Protein AF-A0A351P086-F1 (afdb_monomer_lite)

Sequence (272 aa):
GDGIADSADNCPLIKNTNQTNTDDDSKGDACDTDDDDDALLDGADNCPLIANAGQANNDDDASGDACDTDDDNDGVNDHEDSFPKDASEYIDSDGDGVGDNSDVFPDDNSESVDTDGDGQGNNADPDDDGDGITDEQELLDGTDPLNRFSCISGCFNFDIDSNEQTQALTDGIILIRHLFGLSGESLVKDVIALNAERRSANDIIQYLTDADSELDIDGDGNADALTDGLLLLRYLFGIRGDGLITDAIAPDAQRKTAQQIEEYIDLRNLTE

Radius of gyration: 31.08 Å; chains: 1; bounding box: 79×41×81 Å

Structure (mmCIF, N/CA/C/O backbone):
data_AF-A0A351P086-F1
#
_entry.id   AF-A0A351P086-F1
#
loop_
_atom_site.group_PDB
_atom_site.id
_atom_site.type_symbol
_atom_site.label_atom_id
_atom_site.label_alt_id
_atom_site.label_comp_id
_atom_site.label_asym_id
_atom_site.label_entity_id
_atom_site.label_seq_id
_atom_site.pdbx_PDB_ins_code
_atom_site.Cartn_x
_atom_site.Cartn_y
_atom_site.Cartn_z
_atom_site.occupancy
_atom_site.B_iso_or_equiv
_atom_site.auth_seq_id
_atom_site.auth_comp_id
_atom_site.auth_asym_id
_atom_site.auth_atom_id
_atom_site.pdbx_PDB_model_num
ATOM 1 N N . GLY A 1 1 ? 45.288 -14.795 -37.763 1.00 74.50 1 GLY A N 1
ATOM 2 C CA . GLY A 1 1 ? 45.121 -13.674 -38.690 1.00 74.50 1 GLY A CA 1
ATOM 3 C C . GLY A 1 1 ? 43.722 -13.719 -39.237 1.00 74.50 1 GLY A C 1
ATOM 4 O O . GLY A 1 1 ? 43.300 -14.754 -39.749 1.00 74.50 1 GLY A O 1
ATOM 5 N N . ASP A 1 2 ? 43.004 -12.632 -39.053 1.00 90.69 2 ASP A N 1
ATOM 6 C CA . ASP A 1 2 ? 41.618 -12.428 -39.454 1.00 90.69 2 ASP A CA 1
ATOM 7 C C . ASP A 1 2 ? 41.475 -11.643 -40.763 1.00 90.69 2 ASP A C 1
ATOM 9 O O . ASP A 1 2 ? 40.430 -11.717 -41.398 1.00 90.69 2 ASP A O 1
ATOM 13 N N . GLY A 1 3 ? 42.552 -11.014 -41.228 1.00 92.44 3 GLY A N 1
ATOM 14 C CA . GLY A 1 3 ? 42.591 -10.252 -42.472 1.00 92.44 3 GLY A CA 1
ATOM 15 C C . GLY A 1 3 ? 42.810 -8.757 -42.258 1.00 92.44 3 GLY A C 1
ATOM 16 O O . GLY A 1 3 ? 42.966 -8.050 -43.254 1.00 92.44 3 GLY A O 1
ATOM 17 N N . ILE A 1 4 ? 42.871 -8.297 -41.006 1.00 95.38 4 ILE A N 1
ATOM 18 C CA . ILE A 1 4 ? 43.272 -6.942 -40.633 1.00 95.38 4 ILE A CA 1
ATOM 19 C C . ILE A 1 4 ? 44.795 -6.913 -40.431 1.00 95.38 4 ILE A C 1
ATOM 21 O O . ILE A 1 4 ? 45.428 -7.931 -40.148 1.00 95.38 4 ILE A O 1
ATOM 25 N N . ALA A 1 5 ? 45.426 -5.775 -40.722 1.00 95.38 5 ALA A N 1
ATOM 26 C CA . ALA A 1 5 ? 46.867 -5.620 -40.540 1.00 95.38 5 ALA A CA 1
ATOM 27 C C . ALA A 1 5 ? 47.168 -5.298 -39.075 1.00 95.38 5 ALA A C 1
ATOM 29 O O . ALA A 1 5 ? 46.550 -4.377 -38.562 1.00 95.38 5 ALA A O 1
ATOM 30 N N . ASP A 1 6 ? 48.178 -5.933 -38.467 1.00 92.31 6 ASP A N 1
ATOM 31 C CA . ASP A 1 6 ? 48.534 -5.778 -37.042 1.00 92.31 6 ASP A CA 1
ATOM 32 C C . ASP A 1 6 ? 48.600 -4.317 -36.543 1.00 92.31 6 ASP A C 1
ATOM 34 O O . ASP A 1 6 ? 48.359 -4.044 -35.376 1.00 92.31 6 ASP A O 1
ATOM 38 N N . SER A 1 7 ? 48.959 -3.355 -37.404 1.00 92.69 7 SER A N 1
ATOM 39 C CA . SER A 1 7 ? 49.042 -1.927 -37.047 1.00 92.69 7 SER A CA 1
ATOM 40 C C . SER A 1 7 ? 47.695 -1.200 -36.964 1.00 92.69 7 SER A C 1
ATOM 42 O O . SER A 1 7 ? 47.660 -0.046 -36.551 1.00 92.69 7 SER A O 1
ATOM 44 N N . ALA A 1 8 ? 46.637 -1.816 -37.475 1.00 94.00 8 ALA A N 1
ATOM 45 C CA . ALA A 1 8 ? 45.267 -1.318 -37.503 1.00 94.00 8 ALA A CA 1
ATOM 46 C C . ALA A 1 8 ? 44.292 -2.336 -36.886 1.00 94.00 8 ALA A C 1
ATOM 48 O O . ALA A 1 8 ? 43.092 -2.171 -37.049 1.00 94.00 8 ALA A O 1
ATOM 49 N N . ASP A 1 9 ? 44.824 -3.392 -36.262 1.00 97.00 9 ASP A N 1
ATOM 50 C CA . ASP A 1 9 ? 44.076 -4.457 -35.607 1.00 97.00 9 ASP A CA 1
ATOM 51 C C . ASP A 1 9 ? 43.963 -4.122 -34.115 1.00 97.00 9 ASP A C 1
ATOM 53 O O . ASP A 1 9 ? 44.984 -4.078 -33.422 1.00 97.00 9 ASP A O 1
ATOM 57 N N . ASN A 1 10 ? 42.753 -3.840 -33.633 1.00 96.62 10 ASN A N 1
ATOM 58 C CA . ASN A 1 10 ? 42.492 -3.552 -32.223 1.00 96.62 10 ASN A CA 1
ATOM 59 C C . ASN A 1 10 ? 42.531 -4.815 -31.342 1.00 96.62 10 ASN A C 1
ATOM 61 O O . ASN A 1 10 ? 42.648 -4.691 -30.127 1.00 96.62 10 ASN A O 1
ATOM 65 N N . CYS A 1 11 ? 42.582 -6.017 -31.935 1.00 97.31 11 CYS A N 1
ATOM 66 C CA . CYS A 1 11 ? 42.812 -7.276 -31.229 1.00 97.31 11 CYS A CA 1
ATOM 67 C C . CYS A 1 11 ? 43.819 -8.201 -31.945 1.00 97.31 11 CYS A C 1
ATOM 69 O O . CYS A 1 11 ? 43.477 -9.317 -32.329 1.00 97.31 11 CYS A O 1
ATOM 71 N N . PRO A 1 12 ? 45.127 -7.869 -31.998 1.00 95.38 12 PRO A N 1
ATOM 72 C CA . PRO A 1 12 ? 46.119 -8.572 -32.834 1.00 95.38 12 PRO A CA 1
ATOM 73 C C . PRO A 1 12 ? 46.256 -10.095 -32.637 1.00 95.38 12 PRO A C 1
ATOM 75 O O . PRO A 1 12 ? 46.829 -10.806 -33.470 1.00 95.38 12 PRO A O 1
ATOM 78 N N . LEU A 1 13 ? 45.809 -10.616 -31.489 1.00 94.94 13 LEU A N 1
ATOM 79 C CA . LEU A 1 13 ? 45.887 -12.035 -31.132 1.00 94.94 13 LEU A CA 1
ATOM 80 C C . LEU A 1 13 ? 44.547 -12.774 -31.257 1.00 94.94 13 LEU A C 1
ATOM 82 O O . LEU A 1 13 ? 44.546 -14.009 -31.232 1.00 94.94 13 LEU A O 1
ATOM 86 N N . ILE A 1 14 ? 43.433 -12.055 -31.406 1.00 95.19 14 ILE A N 1
ATOM 87 C CA . ILE A 1 14 ? 42.076 -12.601 -31.459 1.00 95.19 14 ILE A CA 1
ATOM 88 C C . ILE A 1 14 ? 41.450 -12.198 -32.789 1.00 95.19 14 ILE A C 1
ATOM 90 O O . ILE A 1 14 ? 41.523 -11.064 -33.216 1.00 95.19 14 ILE A O 1
ATOM 94 N N . LYS A 1 15 ? 40.853 -13.151 -33.500 1.00 96.62 15 LYS A N 1
ATOM 95 C CA . LYS A 1 15 ? 40.285 -12.865 -34.819 1.00 96.62 15 LYS A CA 1
ATOM 96 C C . LYS A 1 15 ? 38.992 -12.044 -34.686 1.00 96.62 15 LYS A C 1
ATOM 98 O O . LYS A 1 15 ? 37.993 -12.617 -34.260 1.00 96.62 15 LYS A O 1
ATOM 103 N N . ASN A 1 16 ? 38.972 -10.800 -35.167 1.00 95.75 16 ASN A N 1
ATOM 104 C CA . ASN A 1 16 ? 37.815 -9.900 -35.113 1.00 95.75 16 ASN A CA 1
ATOM 105 C C . ASN A 1 16 ? 37.733 -8.988 -36.358 1.00 95.75 16 ASN A C 1
ATOM 107 O O . ASN A 1 16 ? 37.989 -7.789 -36.340 1.00 95.75 16 ASN A O 1
ATOM 111 N N . THR A 1 17 ? 37.263 -9.546 -37.476 1.00 96.88 17 THR A N 1
ATOM 112 C CA . THR A 1 17 ? 37.223 -8.840 -38.775 1.00 96.88 17 THR A CA 1
ATOM 113 C C . THR A 1 17 ? 36.397 -7.555 -38.803 1.00 96.88 17 THR A C 1
ATOM 115 O O . THR A 1 17 ? 36.564 -6.763 -39.727 1.00 96.88 17 THR A O 1
ATOM 118 N N . ASN A 1 18 ? 35.479 -7.385 -37.850 1.00 96.31 18 ASN A N 1
ATOM 119 C CA . ASN A 1 18 ? 34.616 -6.211 -37.754 1.00 96.31 18 ASN A CA 1
ATOM 120 C C . ASN A 1 18 ? 35.276 -5.057 -36.995 1.00 96.31 18 ASN A C 1
ATOM 122 O O . ASN A 1 18 ? 34.842 -3.928 -37.187 1.00 96.31 18 ASN A O 1
ATOM 126 N N . GLN A 1 19 ? 36.317 -5.338 -36.197 1.00 96.62 19 GLN A N 1
ATOM 127 C CA . GLN A 1 19 ? 37.057 -4.340 -35.420 1.00 96.62 19 GLN A CA 1
ATOM 128 C C . GLN A 1 19 ? 36.129 -3.448 -34.579 1.00 96.62 19 GLN A C 1
ATOM 130 O O . GLN A 1 19 ? 36.370 -2.250 -34.463 1.00 96.62 19 GLN A O 1
ATOM 135 N N . THR A 1 20 ? 35.048 -4.026 -34.040 1.00 98.00 20 THR A N 1
ATOM 136 C CA . THR A 1 20 ? 34.181 -3.333 -33.083 1.00 98.00 20 THR A CA 1
ATOM 137 C C . THR A 1 20 ? 35.008 -2.942 -31.859 1.00 98.00 20 THR A C 1
ATOM 139 O O . THR A 1 20 ? 35.961 -3.647 -31.504 1.00 98.00 20 THR A O 1
ATOM 142 N N . ASN A 1 21 ? 34.700 -1.769 -31.334 1.00 97.25 21 ASN A N 1
ATOM 143 C CA . ASN A 1 21 ? 35.266 -1.167 -30.144 1.00 97.25 21 ASN A CA 1
ATOM 144 C C . ASN A 1 21 ? 34.160 -0.242 -29.613 1.00 97.25 21 ASN A C 1
ATOM 146 O O . ASN A 1 21 ? 33.818 0.725 -30.299 1.00 97.25 21 ASN A O 1
ATOM 150 N N . THR A 1 22 ? 33.527 -0.625 -28.510 1.00 97.56 22 THR A N 1
ATOM 151 C CA . THR A 1 22 ? 32.320 0.028 -27.991 1.00 97.56 22 THR A CA 1
ATOM 152 C C . THR A 1 22 ? 32.638 1.272 -27.153 1.00 97.56 22 THR A C 1
ATOM 154 O O . THR A 1 22 ? 31.953 2.287 -27.301 1.00 97.56 22 THR A O 1
ATOM 157 N N . ASP A 1 23 ? 33.720 1.255 -26.380 1.00 96.75 23 ASP A N 1
ATOM 158 C CA . ASP A 1 23 ? 34.194 2.375 -25.554 1.00 96.75 23 ASP A CA 1
ATOM 159 C C . ASP A 1 23 ? 35.216 3.304 -26.253 1.00 96.75 23 ASP A C 1
ATOM 161 O O . ASP A 1 23 ? 35.617 4.343 -25.714 1.00 96.75 23 ASP A O 1
ATOM 165 N N . ASP A 1 24 ? 35.603 2.971 -27.487 1.00 96.94 24 ASP A N 1
ATOM 166 C CA . ASP A 1 24 ? 36.652 3.635 -28.268 1.00 96.94 24 ASP A CA 1
ATOM 167 C C . ASP A 1 24 ? 38.034 3.642 -27.558 1.00 96.94 24 ASP A C 1
ATOM 169 O O . ASP A 1 24 ? 38.857 4.551 -27.774 1.00 96.94 24 ASP A O 1
ATOM 173 N N . ASP A 1 25 ? 38.338 2.624 -26.741 1.00 95.81 25 ASP A N 1
ATOM 174 C CA . ASP A 1 25 ? 39.618 2.488 -26.043 1.00 95.81 25 ASP A CA 1
ATOM 175 C C . ASP A 1 25 ? 40.748 1.905 -26.936 1.00 95.81 25 ASP A C 1
ATOM 177 O O . ASP A 1 25 ? 40.747 1.968 -28.171 1.00 95.81 25 ASP A O 1
ATOM 181 N N . SER A 1 26 ? 41.832 1.431 -26.316 1.00 94.94 26 SER A N 1
ATOM 182 C CA . SER A 1 26 ? 42.977 0.859 -27.029 1.00 94.94 26 SER A CA 1
ATOM 183 C C . SER A 1 26 ? 42.806 -0.592 -27.490 1.00 94.94 26 SER A C 1
ATOM 185 O O . SER A 1 26 ? 43.626 -1.060 -28.292 1.00 94.94 26 SER A O 1
ATOM 187 N N . LYS A 1 27 ? 41.820 -1.308 -26.962 1.00 96.81 27 LYS A N 1
ATOM 188 C CA . LYS A 1 27 ? 41.460 -2.673 -27.329 1.00 96.81 27 LYS A CA 1
ATOM 189 C C . LYS A 1 27 ? 40.171 -2.614 -28.158 1.00 96.81 27 LYS A C 1
ATOM 191 O O . LYS A 1 27 ? 39.811 -1.585 -28.713 1.00 96.81 27 LYS A O 1
ATOM 196 N N . GLY A 1 28 ? 39.585 -3.756 -28.459 1.00 97.69 28 GLY A N 1
ATOM 197 C CA . GLY A 1 28 ? 38.248 -3.802 -29.040 1.00 97.69 28 GLY A CA 1
ATOM 198 C C . GLY A 1 28 ? 37.511 -4.978 -28.445 1.00 97.69 28 GLY A C 1
ATOM 199 O O . GLY A 1 28 ? 38.163 -5.865 -27.892 1.00 97.69 28 GLY A O 1
ATOM 200 N N . ASP A 1 29 ? 36.200 -5.041 -28.651 1.00 98.19 29 ASP A N 1
ATOM 201 C CA . ASP A 1 29 ? 35.287 -5.931 -27.917 1.00 98.19 29 ASP A CA 1
ATOM 202 C C . ASP A 1 29 ? 35.748 -7.403 -27.879 1.00 98.19 29 ASP A C 1
ATOM 204 O O . ASP A 1 29 ? 35.561 -8.174 -26.949 1.00 98.19 29 ASP A O 1
ATOM 208 N N . ALA A 1 30 ? 36.427 -7.859 -28.936 1.00 97.12 30 ALA A N 1
ATOM 209 C CA . ALA A 1 30 ? 36.897 -9.240 -29.002 1.00 97.12 30 ALA A CA 1
ATOM 210 C C . ALA A 1 30 ? 38.035 -9.582 -28.018 1.00 97.12 30 ALA A C 1
ATOM 212 O O . ALA A 1 30 ? 38.368 -10.762 -27.865 1.00 97.12 30 ALA A O 1
ATOM 213 N N . CYS A 1 31 ? 38.707 -8.584 -27.454 1.00 96.81 31 CYS A N 1
ATOM 214 C CA . CYS A 1 31 ? 39.861 -8.729 -26.575 1.00 96.81 31 CYS A CA 1
ATOM 215 C C . CYS A 1 31 ? 39.877 -7.746 -25.401 1.00 96.81 31 CYS A C 1
ATOM 217 O O . CYS A 1 31 ? 40.873 -7.760 -24.660 1.00 96.81 31 CYS A O 1
ATOM 219 N N . ASP A 1 32 ? 38.837 -6.929 -25.241 1.00 98.06 32 ASP A N 1
ATOM 220 C CA . ASP A 1 32 ? 38.559 -6.283 -23.970 1.00 98.06 32 ASP A CA 1
ATOM 221 C C . ASP A 1 32 ? 37.841 -7.249 -23.013 1.00 98.06 32 ASP A C 1
ATOM 223 O O . ASP A 1 32 ? 37.562 -8.401 -23.350 1.00 98.06 32 ASP A O 1
ATOM 227 N N . THR A 1 33 ? 37.744 -6.850 -21.754 1.00 97.50 33 THR A N 1
ATOM 228 C CA . THR A 1 33 ? 37.076 -7.583 -20.671 1.00 97.50 33 THR A CA 1
ATOM 229 C C . THR A 1 33 ? 36.000 -6.747 -19.980 1.00 97.50 33 THR A C 1
ATOM 231 O O . THR A 1 33 ? 35.480 -7.186 -18.953 1.00 97.50 33 THR A O 1
ATOM 234 N N . ASP A 1 34 ? 35.834 -5.525 -20.464 1.00 97.81 34 ASP A N 1
ATOM 235 C CA . ASP A 1 34 ? 34.974 -4.436 -20.012 1.00 97.81 34 ASP A CA 1
ATOM 236 C C . ASP A 1 34 ? 34.770 -3.601 -21.285 1.00 97.81 34 ASP A C 1
ATOM 238 O O . ASP A 1 34 ? 35.596 -2.753 -21.610 1.00 97.81 34 ASP A O 1
ATOM 242 N N . ASP A 1 35 ? 33.822 -4.022 -22.122 1.00 98.31 35 ASP A N 1
ATOM 243 C CA . ASP A 1 35 ? 33.662 -3.515 -23.493 1.00 98.31 35 ASP A CA 1
ATOM 244 C C . ASP A 1 35 ? 33.077 -2.083 -23.539 1.00 98.31 35 ASP A C 1
ATOM 246 O O . ASP A 1 35 ? 33.175 -1.414 -24.574 1.00 98.31 35 ASP A O 1
ATOM 250 N N . ASP A 1 36 ? 32.479 -1.592 -22.448 1.00 98.06 36 ASP A N 1
ATOM 251 C CA . ASP A 1 36 ? 31.885 -0.251 -22.342 1.00 98.06 36 ASP A CA 1
ATOM 252 C C . ASP A 1 36 ? 32.505 0.658 -21.255 1.00 98.06 36 ASP A C 1
ATOM 254 O O . ASP A 1 36 ? 32.086 1.815 -21.097 1.00 98.06 36 ASP A O 1
ATOM 258 N N . ASP A 1 37 ? 33.562 0.179 -20.592 1.00 97.62 37 ASP A N 1
ATOM 259 C CA . ASP A 1 37 ? 34.432 0.900 -19.656 1.00 97.62 37 ASP A CA 1
ATOM 260 C C . ASP A 1 37 ? 33.666 1.479 -18.439 1.00 97.62 37 ASP A C 1
ATOM 262 O O . ASP A 1 37 ? 34.010 2.536 -17.879 1.00 97.62 37 ASP A O 1
ATOM 266 N N . ASP A 1 38 ? 32.606 0.790 -18.001 1.00 97.56 38 ASP A N 1
ATOM 267 C CA . ASP A 1 38 ? 31.738 1.208 -16.894 1.00 97.56 38 ASP A CA 1
ATOM 268 C C . ASP A 1 38 ? 32.233 0.765 -15.498 1.00 97.56 38 ASP A C 1
ATOM 270 O O . ASP A 1 38 ? 31.686 1.173 -14.461 1.00 97.56 38 ASP A O 1
ATOM 274 N N . ALA A 1 39 ? 33.354 0.033 -15.483 1.00 96.69 39 ALA A N 1
ATOM 275 C CA . ALA A 1 39 ? 34.024 -0.590 -14.345 1.00 96.69 39 ALA A CA 1
ATOM 276 C C . ALA A 1 39 ? 33.433 -1.927 -13.862 1.00 96.69 39 ALA A C 1
ATOM 278 O O . ALA A 1 39 ? 33.847 -2.425 -12.797 1.00 96.69 39 ALA A O 1
ATOM 279 N N . LEU A 1 40 ? 32.532 -2.534 -14.628 1.00 97.50 40 LEU A N 1
ATOM 280 C CA . LEU A 1 40 ? 32.094 -3.914 -14.486 1.00 97.50 40 LEU A CA 1
ATOM 281 C C . LEU A 1 40 ? 32.617 -4.743 -15.657 1.00 97.50 40 LEU A C 1
ATOM 283 O O . LEU A 1 40 ? 32.697 -4.315 -16.790 1.00 97.50 40 LEU A O 1
ATOM 287 N N . LEU A 1 41 ? 33.050 -5.967 -15.360 1.00 97.94 41 LEU A N 1
ATOM 288 C CA . LEU A 1 41 ? 33.544 -6.857 -16.412 1.00 97.94 41 LEU A CA 1
ATOM 289 C C . LEU A 1 41 ? 32.354 -7.481 -17.143 1.00 97.94 41 LEU A C 1
ATOM 291 O O . LEU A 1 41 ? 31.433 -7.915 -16.451 1.00 97.94 41 LEU A O 1
ATOM 295 N N . ASP A 1 42 ? 32.451 -7.719 -18.456 1.00 97.31 42 ASP A N 1
ATOM 296 C CA . ASP A 1 42 ? 31.353 -8.225 -19.314 1.00 97.31 42 ASP A CA 1
ATOM 297 C C . ASP A 1 42 ? 30.608 -9.447 -18.741 1.00 97.31 42 ASP A C 1
ATOM 299 O O . ASP A 1 42 ? 29.436 -9.689 -18.996 1.00 97.31 42 ASP A O 1
ATOM 303 N N . GLY A 1 43 ? 31.309 -10.301 -17.985 1.00 95.62 43 GLY A N 1
ATOM 304 C CA . GLY A 1 43 ? 30.726 -11.507 -17.386 1.00 95.62 43 GLY A CA 1
ATOM 305 C C . GLY A 1 43 ? 29.882 -11.272 -16.127 1.00 95.62 43 GLY A C 1
ATOM 306 O O . GLY A 1 43 ? 29.261 -12.217 -15.638 1.00 95.62 43 GLY A O 1
ATOM 307 N N . ALA A 1 44 ? 29.935 -10.072 -15.559 1.00 96.44 44 ALA A N 1
ATOM 308 C CA . ALA A 1 44 ? 29.157 -9.616 -14.411 1.00 96.44 44 ALA A CA 1
ATOM 309 C C . ALA A 1 44 ? 28.253 -8.423 -14.760 1.00 96.44 44 ALA A C 1
ATOM 311 O O . ALA A 1 44 ? 27.550 -7.949 -13.873 1.00 96.44 44 ALA A O 1
ATOM 312 N N . ASP A 1 45 ? 28.311 -7.972 -16.009 1.00 98.19 45 ASP A N 1
ATOM 313 C CA . ASP A 1 45 ? 27.579 -6.845 -16.551 1.00 98.19 45 ASP A CA 1
ATOM 314 C C . ASP A 1 45 ? 26.323 -7.344 -17.288 1.00 98.19 45 ASP A C 1
ATOM 316 O O . ASP A 1 45 ? 26.396 -8.224 -18.151 1.00 98.19 45 ASP A O 1
ATOM 320 N N . ASN A 1 46 ? 25.158 -6.832 -16.901 1.00 97.81 46 ASN A N 1
ATOM 321 C CA . ASN A 1 46 ? 23.875 -7.123 -17.528 1.00 97.81 46 ASN A CA 1
ATOM 322 C C . ASN A 1 46 ? 23.629 -6.305 -18.809 1.00 97.81 46 ASN A C 1
ATOM 324 O O . ASN A 1 46 ? 22.713 -6.636 -19.559 1.00 97.81 46 ASN A O 1
ATOM 328 N N . CYS A 1 47 ? 24.479 -5.321 -19.113 1.00 98.31 47 CYS A N 1
ATOM 329 C CA . CYS A 1 47 ? 24.524 -4.595 -20.375 1.00 98.31 47 CYS A CA 1
ATOM 330 C C . CYS A 1 47 ? 25.957 -4.389 -20.890 1.00 98.31 47 CYS A C 1
ATOM 332 O O . CYS A 1 47 ? 26.352 -3.246 -21.064 1.00 98.31 47 CYS A O 1
ATOM 334 N N . PRO A 1 48 ? 26.670 -5.454 -21.320 1.00 97.81 48 PRO A N 1
ATOM 335 C CA . PRO A 1 48 ? 28.103 -5.408 -21.660 1.00 97.81 48 PRO A CA 1
ATOM 336 C C . PRO A 1 48 ? 28.553 -4.418 -22.744 1.00 97.81 48 PRO A C 1
ATOM 338 O O . PRO A 1 48 ? 29.717 -4.401 -23.103 1.00 97.81 48 PRO A O 1
ATOM 341 N N . LEU A 1 49 ? 27.631 -3.715 -23.398 1.00 97.62 49 LEU A N 1
ATOM 342 C CA . LEU A 1 49 ? 27.918 -2.780 -24.487 1.00 97.62 49 LEU A CA 1
ATOM 343 C C . LEU A 1 49 ? 27.295 -1.394 -24.234 1.00 97.62 49 LEU A C 1
ATOM 345 O O . LEU A 1 49 ? 27.287 -0.554 -25.140 1.00 97.62 49 LEU A O 1
ATOM 349 N N . ILE A 1 50 ? 26.681 -1.173 -23.069 1.00 98.00 50 ILE A N 1
ATOM 350 C CA . ILE A 1 50 ? 26.007 0.071 -22.698 1.00 98.00 50 ILE A CA 1
ATOM 351 C C . ILE A 1 50 ? 26.297 0.355 -21.229 1.00 98.00 50 ILE A C 1
ATOM 353 O O . ILE A 1 50 ? 25.582 -0.122 -20.351 1.00 98.00 50 ILE A O 1
ATOM 357 N N . ALA A 1 51 ? 27.257 1.255 -21.009 1.00 97.88 51 ALA A N 1
ATOM 358 C CA . ALA A 1 51 ? 27.754 1.575 -19.682 1.00 97.88 51 ALA A CA 1
ATOM 359 C C . ALA A 1 51 ? 26.628 1.874 -18.682 1.00 97.88 51 ALA A C 1
ATOM 361 O O . ALA A 1 51 ? 25.916 2.884 -18.794 1.00 97.88 51 ALA A O 1
ATOM 362 N N . ASN A 1 52 ? 26.498 1.023 -17.667 1.00 97.31 52 ASN A N 1
ATOM 363 C CA . ASN A 1 52 ? 25.415 1.056 -16.699 1.00 97.31 52 ASN A CA 1
ATOM 364 C C . ASN A 1 52 ? 25.857 0.520 -15.327 1.00 97.31 52 ASN A C 1
ATOM 366 O O . ASN A 1 52 ? 25.193 -0.320 -14.732 1.00 97.31 52 ASN A O 1
ATOM 370 N N . ALA A 1 53 ? 26.894 1.115 -14.734 1.00 96.38 53 ALA A N 1
ATOM 371 C CA . ALA A 1 53 ? 27.486 0.699 -13.452 1.00 96.38 53 ALA A CA 1
ATOM 372 C C . ALA A 1 53 ? 26.508 0.458 -12.271 1.00 96.38 53 ALA A C 1
ATOM 374 O O . ALA A 1 53 ? 26.889 -0.108 -11.243 1.00 96.38 53 ALA A O 1
ATOM 375 N N . GLY A 1 54 ? 25.262 0.941 -12.366 1.00 96.69 54 GLY A N 1
ATOM 376 C CA . GLY A 1 54 ? 24.180 0.664 -11.420 1.00 96.69 54 GLY A CA 1
ATOM 377 C C . GLY A 1 54 ? 23.514 -0.711 -11.564 1.00 96.69 54 GLY A C 1
ATOM 378 O O . GLY A 1 54 ? 22.889 -1.139 -10.597 1.00 96.69 54 GLY A O 1
ATOM 379 N N . GLN A 1 55 ? 23.658 -1.386 -12.711 1.00 97.50 55 GLN A N 1
ATOM 380 C CA . GLN A 1 55 ? 23.156 -2.736 -13.006 1.00 97.50 55 GLN A CA 1
ATOM 381 C C . GLN A 1 55 ? 21.684 -2.917 -12.630 1.00 97.50 55 GLN A C 1
ATOM 383 O O . GLN A 1 55 ? 21.296 -3.932 -12.052 1.00 97.50 55 GLN A O 1
ATOM 388 N N . ALA A 1 56 ? 20.873 -1.891 -12.899 1.00 98.19 56 ALA A N 1
ATOM 389 C CA . ALA A 1 56 ? 19.434 -2.008 -12.739 1.00 98.19 56 ALA A CA 1
ATOM 390 C C . ALA A 1 56 ? 18.914 -3.074 -13.717 1.00 98.19 56 ALA A C 1
ATOM 392 O O . ALA A 1 56 ? 19.458 -3.222 -14.815 1.00 98.19 56 ALA A O 1
ATOM 393 N N . ASN A 1 57 ? 17.963 -3.865 -13.244 1.00 97.69 57 ASN A N 1
ATOM 394 C CA . ASN A 1 57 ? 17.298 -4.943 -13.959 1.00 97.69 57 ASN A CA 1
ATOM 395 C C . ASN A 1 57 ? 15.971 -5.145 -13.221 1.00 97.69 57 ASN A C 1
ATOM 397 O O . ASN A 1 57 ? 15.963 -5.663 -12.101 1.00 97.69 57 ASN A O 1
ATOM 401 N N . ASN A 1 58 ? 14.905 -4.563 -13.752 1.00 98.06 58 ASN A N 1
ATOM 402 C CA . ASN A 1 58 ? 13.636 -4.429 -13.052 1.00 98.06 58 ASN A CA 1
ATOM 403 C C . ASN A 1 58 ? 12.756 -5.692 -13.145 1.00 98.06 58 ASN A C 1
ATOM 405 O O . ASN A 1 58 ? 12.006 -5.981 -12.211 1.00 98.06 58 ASN A O 1
ATOM 409 N N . ASP A 1 59 ? 12.928 -6.504 -14.181 1.00 97.31 59 ASP A N 1
ATOM 410 C CA . ASP A 1 59 ? 12.205 -7.759 -14.409 1.00 97.31 59 ASP A CA 1
ATOM 411 C C . ASP A 1 59 ? 13.006 -9.037 -14.063 1.00 97.31 59 ASP A C 1
ATOM 413 O O . ASP A 1 59 ? 12.503 -10.162 -14.187 1.00 97.31 59 ASP A O 1
ATOM 417 N N . ASP A 1 60 ? 14.239 -8.870 -13.580 1.00 97.06 60 ASP A N 1
ATOM 418 C CA . ASP A 1 60 ? 15.219 -9.919 -13.288 1.00 97.06 60 ASP A CA 1
ATOM 419 C C . ASP A 1 60 ? 15.542 -10.828 -14.502 1.00 97.06 60 ASP A C 1
ATOM 421 O O . ASP A 1 60 ? 15.859 -12.020 -14.335 1.00 97.06 60 ASP A O 1
ATOM 425 N N . ASP A 1 61 ? 15.479 -10.300 -15.730 1.00 95.75 61 ASP A N 1
ATOM 426 C CA . ASP A 1 61 ? 15.810 -11.039 -16.949 1.00 95.75 61 ASP A CA 1
ATOM 427 C C . ASP A 1 61 ? 17.333 -11.042 -17.259 1.00 95.75 61 ASP A C 1
ATOM 429 O O . ASP A 1 61 ? 18.170 -10.867 -16.368 1.00 95.75 61 ASP A O 1
ATOM 433 N N . ALA A 1 62 ? 17.748 -11.419 -18.475 1.00 94.94 62 ALA A N 1
ATOM 434 C CA . ALA A 1 62 ? 19.170 -11.479 -18.828 1.00 94.94 62 ALA A CA 1
ATOM 435 C C . ALA A 1 62 ? 19.796 -10.119 -19.193 1.00 94.94 62 ALA A C 1
ATOM 437 O O . ALA A 1 62 ? 21.026 -10.023 -19.190 1.00 94.94 62 ALA A O 1
ATOM 438 N N . SER A 1 63 ? 18.985 -9.129 -19.545 1.00 97.19 63 SER A N 1
ATOM 439 C CA . SER A 1 63 ? 19.368 -7.774 -19.926 1.00 97.19 63 SER A CA 1
ATOM 440 C C . SER A 1 63 ? 19.218 -6.850 -18.715 1.00 97.19 63 SER A C 1
ATOM 442 O O . SER A 1 63 ? 18.469 -7.129 -17.788 1.00 97.19 63 SER A O 1
ATOM 444 N N . GLY A 1 64 ? 19.996 -5.777 -18.635 1.00 98.12 64 GLY A N 1
ATOM 445 C CA . GLY A 1 64 ? 19.729 -4.704 -17.673 1.00 98.12 64 GLY A CA 1
ATOM 446 C C . GLY A 1 64 ? 18.871 -3.608 -18.282 1.00 98.12 64 GLY A C 1
ATOM 447 O O . GLY A 1 64 ? 18.892 -3.430 -19.496 1.00 98.12 64 GLY A O 1
ATOM 448 N N . ASP A 1 65 ? 18.269 -2.771 -17.437 1.00 98.44 65 ASP A N 1
ATOM 449 C CA . ASP A 1 65 ? 17.401 -1.654 -17.851 1.00 98.44 65 ASP A CA 1
ATOM 450 C C . ASP A 1 65 ? 18.056 -0.701 -18.880 1.00 98.44 65 ASP A C 1
ATOM 452 O O . ASP A 1 65 ? 17.421 0.066 -19.592 1.00 98.44 65 ASP A O 1
ATOM 456 N N . ALA A 1 66 ? 19.392 -0.660 -18.936 1.00 97.81 66 ALA A N 1
ATOM 457 C CA . ALA A 1 66 ? 20.103 0.209 -19.875 1.00 97.81 66 ALA A CA 1
ATOM 458 C C . ALA A 1 66 ? 20.112 -0.323 -21.320 1.00 97.81 66 ALA A C 1
ATOM 460 O O . ALA A 1 66 ? 20.367 0.442 -22.255 1.00 97.81 66 ALA A O 1
ATOM 461 N N . CYS A 1 67 ? 19.903 -1.625 -21.494 1.00 97.56 67 CYS A N 1
ATOM 462 C CA . CYS A 1 67 ? 19.969 -2.335 -22.765 1.00 97.56 67 CYS A CA 1
ATOM 463 C C . CYS A 1 67 ? 18.741 -3.212 -23.036 1.00 97.56 67 CYS A C 1
ATOM 465 O O . CYS A 1 67 ? 18.683 -3.827 -24.107 1.00 97.56 67 CYS A O 1
ATOM 467 N N . ASP A 1 68 ? 17.787 -3.246 -22.109 1.00 98.00 68 ASP A N 1
ATOM 468 C CA . ASP A 1 68 ? 16.434 -3.715 -22.346 1.00 98.00 68 ASP A CA 1
ATOM 469 C C . ASP A 1 68 ? 15.609 -2.645 -23.079 1.00 98.00 68 ASP A C 1
ATOM 471 O O . ASP A 1 68 ? 15.996 -1.480 -23.192 1.00 98.00 68 ASP A O 1
ATOM 475 N N . THR A 1 69 ? 14.524 -3.077 -23.706 1.00 97.88 69 THR A N 1
ATOM 476 C CA . THR A 1 69 ? 13.526 -2.218 -24.347 1.00 97.88 69 THR A CA 1
ATOM 477 C C . THR A 1 69 ? 12.142 -2.343 -23.712 1.00 97.88 69 THR A C 1
ATOM 479 O O . THR A 1 69 ? 11.215 -1.708 -24.219 1.00 97.88 69 THR A O 1
ATOM 482 N N . ASP A 1 70 ? 12.010 -3.226 -22.724 1.00 98.25 70 ASP A N 1
ATOM 483 C CA . ASP A 1 70 ? 10.801 -3.588 -21.983 1.00 98.25 70 ASP A CA 1
ATOM 484 C C . ASP A 1 70 ? 11.239 -3.953 -20.546 1.00 98.25 70 ASP A C 1
ATOM 486 O O . ASP A 1 70 ? 11.359 -5.123 -20.192 1.00 98.25 70 ASP A O 1
ATOM 490 N N . ASP A 1 71 ? 11.585 -2.926 -19.762 1.00 98.50 71 ASP A N 1
ATOM 491 C CA . ASP A 1 71 ? 12.239 -2.995 -18.440 1.00 98.50 71 ASP A CA 1
ATOM 492 C C . ASP A 1 71 ? 11.435 -3.807 -17.392 1.00 98.50 71 ASP A C 1
ATOM 494 O O . ASP A 1 71 ? 11.980 -4.233 -16.369 1.00 98.50 71 ASP A O 1
ATOM 498 N N . ASP A 1 72 ? 10.132 -4.012 -17.584 1.00 98.31 72 ASP A N 1
ATOM 499 C CA . ASP A 1 72 ? 9.269 -4.786 -16.683 1.00 98.31 72 ASP A CA 1
ATOM 500 C C . ASP A 1 72 ? 8.621 -6.025 -17.331 1.00 98.31 72 ASP A C 1
ATOM 502 O O . ASP A 1 72 ? 7.965 -6.821 -16.642 1.00 98.31 72 ASP A O 1
ATOM 506 N N . ASN A 1 73 ? 8.907 -6.262 -18.615 1.00 97.75 73 ASN A N 1
ATOM 507 C CA . ASN A 1 73 ? 8.498 -7.427 -19.392 1.00 97.75 73 ASN A CA 1
ATOM 508 C C . ASN A 1 73 ? 6.969 -7.636 -19.432 1.00 97.75 73 ASN A C 1
ATOM 510 O O . ASN A 1 73 ? 6.473 -8.776 -19.510 1.00 97.75 73 ASN A O 1
ATOM 514 N N . ASP A 1 74 ? 6.200 -6.547 -19.383 1.00 97.50 74 ASP A N 1
ATOM 515 C CA . ASP A 1 74 ? 4.738 -6.566 -19.461 1.00 97.50 74 ASP A CA 1
ATOM 516 C C . ASP A 1 74 ? 4.220 -6.715 -20.913 1.00 97.50 74 ASP A C 1
ATOM 518 O O . ASP A 1 74 ? 3.078 -7.140 -21.161 1.00 97.50 74 ASP A O 1
ATOM 522 N N . GLY A 1 75 ? 5.113 -6.496 -21.886 1.00 97.44 75 GLY A N 1
ATOM 523 C CA . GLY A 1 75 ? 4.866 -6.598 -23.319 1.00 97.44 75 GLY A CA 1
ATOM 524 C C . GLY A 1 75 ? 4.649 -5.261 -24.032 1.00 97.44 75 GLY A C 1
ATOM 525 O O . GLY A 1 75 ? 4.320 -5.282 -25.233 1.00 97.44 75 GLY A O 1
ATOM 526 N N . VAL A 1 76 ? 4.816 -4.133 -23.345 1.00 98.12 76 VAL A N 1
ATOM 527 C CA . VAL A 1 76 ? 4.836 -2.771 -23.877 1.00 98.12 76 VAL A CA 1
ATOM 528 C C . VAL A 1 76 ? 6.264 -2.233 -23.777 1.00 98.12 76 VAL A C 1
ATOM 530 O O . VAL A 1 76 ? 6.920 -2.311 -22.758 1.00 98.12 76 VAL A O 1
ATOM 533 N N . ASN A 1 77 ? 6.799 -1.694 -24.876 1.00 98.19 77 ASN A N 1
ATOM 534 C CA . ASN A 1 77 ? 8.174 -1.185 -24.833 1.00 98.19 77 ASN A CA 1
ATOM 535 C C . ASN A 1 77 ? 8.241 0.112 -24.009 1.00 98.19 77 ASN A C 1
ATOM 537 O O . ASN A 1 77 ? 7.369 0.961 -24.193 1.00 98.19 77 ASN A O 1
ATOM 541 N N . ASP A 1 78 ? 9.355 0.391 -23.326 1.00 97.94 78 ASP A N 1
ATOM 542 C CA . ASP A 1 78 ? 9.527 1.549 -22.416 1.00 97.94 78 ASP A CA 1
ATOM 543 C C . ASP A 1 78 ? 9.164 2.918 -23.015 1.00 97.94 78 ASP A C 1
ATOM 545 O O . ASP A 1 78 ? 8.861 3.884 -22.322 1.00 97.94 78 ASP A O 1
ATOM 549 N N . HIS A 1 79 ? 9.280 3.059 -24.338 1.00 97.19 79 HIS A N 1
ATOM 550 C CA . HIS A 1 79 ? 8.989 4.311 -25.043 1.00 97.19 79 HIS A CA 1
ATOM 551 C C . HIS A 1 79 ? 7.504 4.500 -25.389 1.00 97.19 79 HIS A C 1
ATOM 553 O O . HIS A 1 79 ? 7.108 5.596 -25.799 1.00 97.19 79 HIS A O 1
ATOM 559 N N . GLU A 1 80 ? 6.721 3.428 -25.312 1.00 97.88 80 GLU A N 1
ATOM 560 C CA . GLU A 1 80 ? 5.265 3.386 -25.461 1.00 97.88 80 GLU A CA 1
ATOM 561 C C . GLU A 1 80 ? 4.568 3.187 -24.107 1.00 97.88 80 GLU A C 1
ATOM 563 O O . GLU A 1 80 ? 3.350 3.346 -24.051 1.00 97.88 80 GLU A O 1
ATOM 568 N N . ASP A 1 81 ? 5.340 2.893 -23.060 1.00 98.12 81 ASP A N 1
ATOM 569 C CA . ASP A 1 81 ? 4.886 2.634 -21.703 1.00 98.12 81 ASP A CA 1
ATOM 570 C C . ASP A 1 81 ? 4.911 3.902 -20.829 1.00 98.12 81 ASP A C 1
ATOM 572 O O . ASP A 1 81 ? 5.913 4.624 -20.762 1.00 98.12 81 ASP A O 1
ATOM 576 N N . SER A 1 82 ? 3.790 4.201 -20.168 1.00 98.19 82 SER A N 1
ATOM 577 C CA . SER A 1 82 ? 3.709 5.288 -19.183 1.00 98.19 82 SER A CA 1
ATOM 578 C C . SER A 1 82 ? 4.393 4.948 -17.850 1.00 98.19 82 SER A C 1
ATOM 580 O O . SER A 1 82 ? 4.867 5.859 -17.164 1.00 98.19 82 SER A O 1
ATOM 582 N N . PHE A 1 83 ? 4.502 3.663 -17.513 1.00 98.19 83 PHE A N 1
ATOM 583 C CA . PHE A 1 83 ? 5.121 3.109 -16.312 1.00 98.19 83 PHE A CA 1
ATOM 584 C C . PHE A 1 83 ? 6.133 2.000 -16.654 1.00 98.19 83 PHE A C 1
ATOM 586 O O . PHE A 1 83 ? 5.951 0.877 -16.211 1.00 98.19 83 PHE A O 1
ATOM 593 N N . PRO A 1 84 ? 7.279 2.315 -17.295 1.00 98.00 84 PRO A N 1
ATOM 594 C CA . PRO A 1 84 ? 8.237 1.313 -17.800 1.00 98.00 84 PRO A CA 1
ATOM 595 C C . PRO A 1 84 ? 8.877 0.370 -16.765 1.00 98.00 84 PRO A C 1
ATOM 597 O O . PRO A 1 84 ? 9.844 -0.305 -17.066 1.00 98.00 84 PRO A O 1
ATOM 600 N N . LYS A 1 85 ? 8.500 0.441 -15.489 1.00 97.44 85 LYS A N 1
ATOM 601 C CA . LYS A 1 85 ? 9.076 -0.374 -14.410 1.00 97.44 85 LYS A CA 1
ATOM 602 C C . LYS A 1 85 ? 8.008 -1.085 -13.590 1.00 97.44 85 LYS A C 1
ATOM 604 O O . LYS A 1 85 ? 8.344 -1.728 -12.593 1.00 97.44 85 LYS A O 1
ATOM 609 N N . ASP A 1 86 ? 6.744 -0.925 -13.945 1.00 97.94 86 ASP A N 1
ATOM 610 C CA . ASP A 1 86 ? 5.622 -1.513 -13.241 1.00 97.94 86 ASP A CA 1
ATOM 611 C C . ASP A 1 86 ? 4.826 -2.385 -14.202 1.00 97.94 86 ASP A C 1
ATOM 613 O O . ASP A 1 86 ? 3.875 -1.932 -14.822 1.00 97.94 86 ASP A O 1
ATOM 617 N N . ALA A 1 87 ? 5.131 -3.684 -14.208 1.00 97.88 87 ALA A N 1
ATOM 618 C CA . ALA A 1 87 ? 4.481 -4.643 -15.099 1.00 97.88 87 ALA A CA 1
ATOM 619 C C . ALA A 1 87 ? 2.956 -4.789 -14.904 1.00 97.88 87 ALA A C 1
ATOM 621 O O . ALA A 1 87 ? 2.313 -5.639 -15.531 1.00 97.88 87 ALA A O 1
ATOM 622 N N . SER A 1 88 ? 2.373 -4.075 -13.937 1.00 97.81 88 SER A N 1
ATOM 623 C CA . SER A 1 88 ? 0.936 -4.011 -13.719 1.00 97.81 88 SER A CA 1
ATOM 624 C C . SER A 1 88 ? 0.270 -2.776 -14.318 1.00 97.81 88 SER A C 1
ATOM 626 O O . SER A 1 88 ? -0.958 -2.738 -14.319 1.00 97.81 88 SER A O 1
ATOM 628 N N . GLU A 1 89 ? 1.018 -1.823 -14.875 1.00 98.12 89 GLU A N 1
ATOM 629 C CA . GLU A 1 89 ? 0.512 -0.569 -15.431 1.00 98.12 89 GLU A CA 1
ATOM 630 C C . GLU A 1 89 ? 1.250 -0.191 -16.715 1.00 98.12 89 GLU A C 1
ATOM 632 O O . GLU A 1 89 ? 2.462 -0.242 -16.759 1.00 98.12 89 GLU A O 1
ATOM 637 N N . TYR A 1 90 ? 0.524 0.253 -17.745 1.00 97.62 90 TYR A N 1
ATOM 638 C CA . TYR A 1 90 ? 1.145 0.668 -19.019 1.00 97.62 90 TYR A CA 1
ATOM 639 C C . TYR A 1 90 ? 0.457 1.863 -19.696 1.00 97.62 90 TYR A C 1
ATOM 641 O O . TYR A 1 90 ? 0.991 2.464 -20.631 1.00 97.62 90 TYR A O 1
ATOM 649 N N . ILE A 1 91 ? -0.747 2.233 -19.243 1.00 98.19 91 ILE A N 1
ATOM 650 C CA . ILE A 1 91 ? -1.509 3.392 -19.729 1.00 98.19 91 ILE A CA 1
ATOM 651 C C . ILE A 1 91 ? -1.749 4.335 -18.552 1.00 98.19 91 ILE A C 1
ATOM 653 O O . ILE A 1 91 ? -2.099 3.881 -17.470 1.00 98.19 91 ILE A O 1
ATOM 657 N N . ASP A 1 92 ? -1.563 5.629 -18.808 1.00 98.12 92 ASP A N 1
ATOM 658 C CA . ASP A 1 92 ? -1.963 6.754 -17.954 1.00 98.12 92 ASP A CA 1
ATOM 659 C C . ASP A 1 92 ? -2.838 7.666 -18.827 1.00 98.12 92 ASP A C 1
ATOM 661 O O . ASP A 1 92 ? -2.331 8.479 -19.618 1.00 98.12 92 ASP A O 1
ATOM 665 N N . SER A 1 93 ? -4.142 7.397 -18.840 1.00 98.25 93 SER A N 1
ATOM 666 C CA . SER A 1 93 ? -5.070 7.952 -19.829 1.00 98.25 93 SER A CA 1
ATOM 667 C C . SER A 1 93 ? -5.262 9.468 -19.691 1.00 98.25 93 SER A C 1
ATOM 669 O 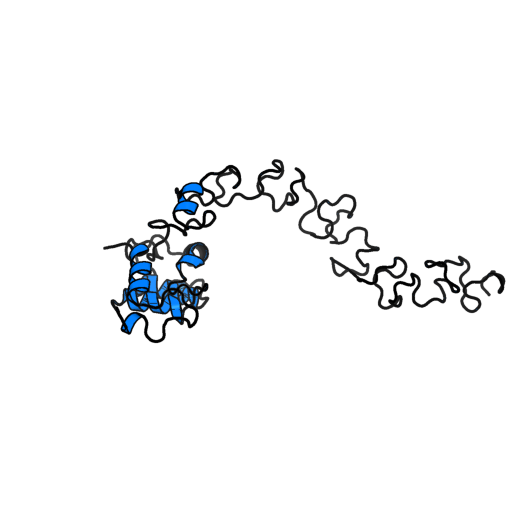O . SER A 1 93 ? -5.459 10.156 -20.707 1.00 98.25 93 SER A O 1
ATOM 671 N N . ASP A 1 94 ? -5.139 10.020 -18.484 1.00 98.19 94 ASP A N 1
ATOM 672 C CA . ASP A 1 94 ? -5.341 11.443 -18.201 1.00 98.19 94 ASP A CA 1
ATOM 673 C C . ASP A 1 94 ? -4.073 12.210 -17.768 1.00 98.19 94 ASP A C 1
ATOM 675 O O . ASP A 1 94 ? -4.063 13.456 -17.790 1.00 98.19 94 ASP A O 1
ATOM 679 N N . GLY A 1 95 ? -2.975 11.494 -17.521 1.00 97.81 95 GLY A N 1
ATOM 680 C CA . GLY A 1 95 ? -1.657 12.043 -17.240 1.00 97.81 95 GLY A CA 1
ATOM 681 C C . GLY A 1 95 ? -1.451 12.476 -15.790 1.00 97.81 95 GLY A C 1
ATOM 682 O O . GLY A 1 95 ? -0.673 13.421 -15.578 1.00 97.81 95 GLY A O 1
ATOM 683 N N . ASP A 1 96 ? -2.167 11.899 -14.822 1.00 97.38 96 ASP A N 1
ATOM 684 C CA . ASP A 1 96 ? -2.037 12.224 -13.395 1.00 97.38 96 ASP A CA 1
ATOM 685 C C . ASP A 1 96 ? -0.897 11.466 -12.687 1.00 97.38 96 ASP A C 1
ATOM 687 O O . ASP A 1 96 ? -0.414 11.905 -11.633 1.00 97.38 96 ASP A O 1
ATOM 691 N N . GLY A 1 97 ? -0.374 10.418 -13.332 1.00 96.69 97 GLY A N 1
ATOM 692 C CA . GLY A 1 97 ? 0.705 9.573 -12.834 1.00 96.69 97 GLY A CA 1
ATOM 693 C C . GLY A 1 97 ? 0.254 8.337 -12.049 1.00 96.69 97 GLY A C 1
ATOM 694 O O . GLY A 1 97 ? 1.115 7.699 -11.436 1.00 96.69 97 GLY A O 1
ATOM 695 N N . VAL A 1 98 ? -1.034 7.997 -12.054 1.00 97.88 98 VAL A N 1
ATOM 696 C CA . VAL A 1 98 ? -1.596 6.711 -11.623 1.00 97.88 98 VAL A CA 1
ATOM 697 C C . VAL A 1 98 ? -2.001 5.923 -12.871 1.00 97.88 98 VAL A C 1
ATOM 699 O O . VAL A 1 98 ? -2.535 6.471 -13.825 1.00 97.88 98 VAL A O 1
ATOM 702 N N . GLY A 1 99 ? -1.661 4.635 -12.922 1.00 98.12 99 GLY A N 1
ATOM 703 C CA . GLY A 1 99 ? -1.971 3.816 -14.093 1.00 98.12 99 GLY A CA 1
ATOM 704 C C . GLY A 1 99 ? -3.434 3.392 -14.136 1.00 98.12 99 GLY A C 1
ATOM 705 O O . GLY A 1 99 ? -4.047 3.156 -13.095 1.00 98.12 99 GLY A O 1
ATOM 706 N N . ASP A 1 100 ? -3.980 3.248 -15.346 1.00 98.25 100 ASP A N 1
ATOM 707 C CA . ASP A 1 100 ? -5.388 2.925 -15.599 1.00 98.25 100 ASP A CA 1
ATOM 708 C C . ASP A 1 100 ? -5.892 1.661 -14.861 1.00 98.25 100 ASP A C 1
ATOM 710 O O . ASP A 1 100 ? -7.104 1.514 -14.680 1.00 98.25 100 ASP A O 1
ATOM 714 N N . ASN A 1 101 ? -5.029 0.703 -14.479 1.00 96.81 101 ASN A N 1
ATOM 715 C CA . ASN A 1 101 ? -5.476 -0.488 -13.743 1.00 96.81 101 ASN A CA 1
ATOM 716 C C . ASN A 1 101 ? -5.683 -0.220 -12.241 1.00 96.81 101 ASN A C 1
ATOM 718 O O . ASN A 1 101 ? -6.479 -0.931 -11.614 1.00 96.81 101 ASN A O 1
ATOM 722 N N . SER A 1 102 ? -4.993 0.773 -11.680 1.00 97.38 102 SER A N 1
ATOM 723 C CA . SER A 1 102 ? -5.079 1.196 -10.276 1.00 97.38 102 SER A CA 1
ATOM 724 C C . SER A 1 102 ? -5.919 2.457 -10.083 1.00 97.38 102 SER A C 1
ATOM 726 O O . SER A 1 102 ? -6.380 2.707 -8.970 1.00 97.38 102 SER A O 1
ATOM 728 N N . ASP A 1 103 ? -6.131 3.226 -11.146 1.00 98.00 103 ASP A N 1
ATOM 729 C CA . ASP A 1 103 ? -6.925 4.445 -11.148 1.00 98.00 103 ASP A CA 1
ATOM 730 C C . ASP A 1 103 ? -8.434 4.137 -11.221 1.00 98.00 103 ASP A C 1
ATOM 732 O O . ASP A 1 103 ? -8.931 3.491 -12.151 1.00 98.00 103 ASP A O 1
ATOM 736 N N . VAL A 1 104 ? -9.193 4.596 -10.222 1.00 98.06 104 VAL A N 1
ATOM 737 C CA . VAL A 1 104 ? -10.659 4.454 -10.212 1.00 98.06 104 VAL A CA 1
ATOM 738 C C . VAL A 1 104 ? -11.335 5.392 -11.225 1.00 98.06 104 VAL A C 1
ATOM 740 O O . VAL A 1 104 ? -12.421 5.072 -11.731 1.00 98.06 104 VAL A O 1
ATOM 743 N N . PHE A 1 105 ? -10.684 6.498 -11.592 1.00 98.06 105 PHE A N 1
ATOM 744 C CA . PHE A 1 105 ? -11.152 7.497 -12.552 1.00 98.06 105 PHE A CA 1
ATOM 745 C C . PHE A 1 105 ? -10.132 7.786 -13.677 1.00 98.06 105 PHE A C 1
ATOM 747 O O . PHE A 1 105 ? -9.782 8.944 -13.868 1.00 98.06 105 PHE A O 1
ATOM 754 N N . PRO A 1 106 ? -9.817 6.818 -14.567 1.00 98.12 106 PRO A N 1
ATOM 755 C CA . PRO A 1 106 ? -8.734 6.937 -15.568 1.00 98.12 106 PRO A CA 1
ATOM 756 C C . PRO A 1 106 ? -8.830 8.086 -16.595 1.00 98.12 106 PRO A C 1
ATOM 758 O O . PRO A 1 106 ? -7.983 8.228 -17.470 1.00 98.12 106 PRO A O 1
ATOM 761 N N . ASP A 1 107 ? -9.928 8.841 -16.606 1.00 97.88 107 ASP A N 1
ATOM 762 C CA . ASP A 1 107 ? -10.173 9.938 -17.549 1.00 97.88 107 ASP A CA 1
ATOM 763 C C . ASP A 1 107 ? -10.224 11.320 -16.844 1.00 97.88 107 ASP A C 1
ATOM 765 O O . ASP A 1 107 ? -10.527 12.329 -17.501 1.00 97.88 107 ASP A O 1
ATOM 769 N N . ASP A 1 108 ? -9.997 11.390 -15.528 1.00 97.94 108 ASP A N 1
ATOM 770 C CA . ASP A 1 108 ? -10.048 12.608 -14.714 1.00 97.94 108 ASP A CA 1
ATOM 771 C C . ASP A 1 108 ? -8.793 12.779 -13.853 1.00 97.94 108 ASP A C 1
ATOM 773 O O . ASP A 1 108 ? -8.760 12.392 -12.695 1.00 97.94 108 ASP A O 1
ATOM 777 N N . ASN A 1 109 ? -7.820 13.532 -14.372 1.00 98.00 109 ASN A N 1
ATOM 778 C CA . ASN A 1 109 ? -6.525 13.721 -13.709 1.00 98.00 109 ASN A CA 1
ATOM 779 C C . ASN A 1 109 ? -6.538 14.488 -12.377 1.00 98.00 109 ASN A C 1
ATOM 781 O O . ASN A 1 109 ? -5.492 14.931 -11.887 1.00 98.00 109 ASN A O 1
ATOM 785 N N . SER A 1 110 ? -7.724 14.777 -11.852 1.00 97.94 110 SER A N 1
ATOM 786 C CA . SER A 1 110 ? -7.907 15.310 -10.517 1.00 97.94 110 SER A CA 1
ATOM 787 C C . SER A 1 110 ? -8.426 14.283 -9.520 1.00 97.94 110 SER A C 1
ATOM 789 O O . SER A 1 110 ? -8.537 14.645 -8.356 1.00 97.94 110 SER A O 1
ATOM 791 N N . GLU A 1 111 ? -8.697 13.043 -9.923 1.00 97.94 111 GLU A N 1
ATOM 792 C CA . GLU A 1 111 ? -9.237 11.985 -9.074 1.00 97.94 111 GLU A CA 1
ATOM 793 C C . GLU A 1 111 ? -8.604 10.643 -9.428 1.00 97.94 111 GLU A C 1
ATOM 795 O O . GLU A 1 111 ? -8.604 10.271 -10.587 1.00 97.94 111 GLU A O 1
ATOM 800 N N . SER A 1 112 ? -8.144 9.883 -8.434 1.00 97.56 112 SER A N 1
ATOM 801 C CA . SER A 1 112 ? -7.670 8.506 -8.666 1.00 97.56 112 SER A CA 1
ATOM 802 C C . SER A 1 112 ? -8.078 7.496 -7.596 1.00 97.56 112 SER A C 1
ATOM 804 O O . SER A 1 112 ? -7.875 6.290 -7.746 1.00 97.56 112 SER A O 1
ATOM 806 N N . VAL A 1 113 ? -8.709 7.968 -6.519 1.00 97.81 113 VAL A N 1
ATOM 807 C CA . VAL A 1 113 ? -9.146 7.163 -5.372 1.00 97.81 113 VAL A CA 1
ATOM 808 C C . VAL A 1 113 ? -10.628 7.430 -5.118 1.00 97.81 113 VAL A C 1
ATOM 810 O O . VAL A 1 113 ? -11.065 8.572 -5.239 1.00 97.81 113 VAL A O 1
ATOM 813 N N . ASP A 1 114 ? -11.368 6.370 -4.793 1.00 97.38 114 ASP A N 1
ATOM 814 C CA . ASP A 1 114 ? -12.775 6.366 -4.361 1.00 97.38 114 ASP A CA 1
ATOM 815 C C . ASP A 1 114 ? -12.858 5.473 -3.114 1.00 97.38 114 ASP A C 1
ATOM 817 O O . ASP A 1 114 ? -12.925 4.240 -3.219 1.00 97.38 114 ASP A O 1
ATOM 821 N N . THR A 1 115 ? -12.691 6.070 -1.933 1.00 95.81 115 THR A N 1
ATOM 822 C CA . THR A 1 115 ? -12.529 5.312 -0.684 1.00 95.81 115 THR A CA 1
ATOM 823 C C . THR A 1 115 ? -13.799 4.542 -0.297 1.00 95.81 115 THR A C 1
ATOM 825 O O . THR A 1 115 ? -13.692 3.397 0.162 1.00 95.81 115 THR A O 1
ATOM 828 N N . ASP A 1 116 ? -14.992 5.102 -0.507 1.00 94.62 116 ASP A N 1
ATOM 829 C CA . ASP A 1 116 ? -16.265 4.463 -0.149 1.00 94.62 116 ASP A CA 1
ATOM 830 C C . ASP A 1 116 ? -16.957 3.732 -1.319 1.00 94.62 116 ASP A C 1
ATOM 832 O O . ASP A 1 116 ? -17.863 2.908 -1.107 1.00 94.62 116 ASP A O 1
ATOM 836 N N . GLY A 1 117 ? -16.477 3.938 -2.547 1.00 96.00 117 GLY A N 1
ATOM 837 C CA . GLY A 1 117 ? -16.964 3.280 -3.751 1.00 96.00 117 GLY A CA 1
ATOM 838 C C . GLY A 1 117 ? -18.291 3.844 -4.261 1.00 96.00 117 GLY A C 1
ATOM 839 O O . GLY A 1 117 ? -19.043 3.103 -4.920 1.00 96.00 117 GLY A O 1
ATOM 840 N N . ASP A 1 118 ? -18.644 5.088 -3.920 1.00 95.88 118 ASP A N 1
ATOM 841 C CA . ASP A 1 118 ? -19.892 5.722 -4.351 1.00 95.88 118 ASP A CA 1
ATOM 842 C C . ASP A 1 118 ? -19.837 6.284 -5.789 1.00 95.88 118 ASP A C 1
ATOM 844 O O . ASP A 1 118 ? -20.887 6.548 -6.405 1.00 95.88 118 ASP A O 1
ATOM 848 N N . GLY A 1 119 ? -18.634 6.352 -6.368 1.00 96.06 119 GLY A N 1
ATOM 849 C CA . GLY A 1 119 ? -18.354 6.854 -7.707 1.00 96.06 119 GLY A CA 1
ATOM 850 C C . GLY A 1 119 ? -18.012 8.343 -7.779 1.00 96.06 119 GLY A C 1
ATOM 851 O O . GLY A 1 119 ? -18.010 8.892 -8.889 1.00 96.06 119 GLY A O 1
ATOM 852 N N . GLN A 1 120 ? -17.765 9.005 -6.653 1.00 97.06 120 GLN A N 1
ATOM 853 C CA . GLN A 1 120 ? -17.123 10.313 -6.559 1.00 97.06 120 GLN A CA 1
ATOM 854 C C . GLN A 1 120 ? -15.693 10.124 -6.047 1.00 97.06 120 GLN A C 1
ATOM 856 O O . GLN A 1 120 ? -15.448 9.357 -5.128 1.00 97.06 120 GLN A O 1
ATOM 861 N N . GLY A 1 121 ? -14.729 10.788 -6.683 1.00 97.81 121 GLY A N 1
ATOM 862 C CA . GLY A 1 121 ? -13.343 10.705 -6.237 1.00 97.81 121 GLY A CA 1
ATOM 863 C C . GLY A 1 121 ? -13.100 11.552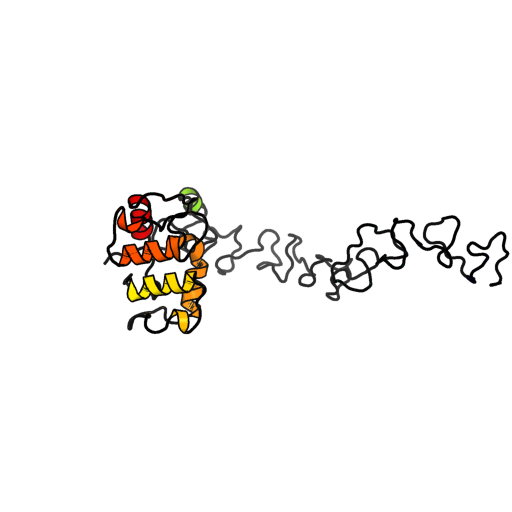 -4.997 1.00 97.81 121 GLY A C 1
ATOM 864 O O . GLY A 1 121 ? -13.770 12.570 -4.804 1.00 97.81 121 GLY A O 1
ATOM 865 N N . ASN A 1 122 ? -12.121 11.155 -4.189 1.00 97.94 122 ASN A N 1
ATOM 866 C CA . ASN A 1 122 ? -11.850 11.764 -2.889 1.00 97.94 122 ASN A CA 1
ATOM 867 C C . ASN A 1 122 ? -11.546 13.279 -2.917 1.00 97.94 122 ASN A C 1
ATOM 869 O O . ASN A 1 122 ? -11.701 13.977 -1.920 1.00 97.94 122 ASN A O 1
ATOM 873 N N . ASN A 1 123 ? -11.072 13.855 -4.030 1.00 96.50 123 ASN A N 1
ATOM 874 C CA . ASN A 1 123 ? -10.860 15.309 -4.082 1.00 96.50 123 ASN A CA 1
ATOM 875 C C . ASN A 1 123 ? -12.176 16.090 -4.287 1.00 96.50 123 ASN A C 1
ATOM 877 O O . ASN A 1 123 ? -12.208 17.312 -4.059 1.00 96.50 123 ASN A O 1
ATOM 881 N N . ALA A 1 124 ? -13.248 15.419 -4.717 1.00 97.38 124 ALA A N 1
ATOM 882 C CA . ALA A 1 124 ? -14.571 15.977 -4.970 1.00 97.38 124 ALA A CA 1
ATOM 883 C C . ALA A 1 124 ? -15.637 15.503 -3.974 1.00 97.38 124 ALA A C 1
ATOM 885 O O . ALA A 1 124 ? -16.608 16.248 -3.766 1.00 97.38 124 ALA A O 1
ATOM 886 N N . ASP A 1 125 ? -15.485 14.311 -3.400 1.00 97.81 125 ASP A N 1
ATOM 887 C CA . ASP A 1 125 ? -16.362 13.802 -2.355 1.00 97.81 125 ASP A CA 1
ATOM 888 C C . ASP A 1 125 ? -16.130 14.566 -1.038 1.00 97.81 125 ASP A C 1
ATOM 890 O O . ASP A 1 125 ? -14.993 14.867 -0.693 1.00 97.81 125 ASP A O 1
ATOM 894 N N . PRO A 1 126 ? -17.188 15.034 -0.352 1.00 97.62 126 PRO A N 1
ATOM 895 C CA . PRO A 1 126 ? -17.064 15.628 0.974 1.00 97.62 126 PRO A CA 1
ATOM 896 C C . PRO A 1 126 ? -17.135 14.634 2.152 1.00 97.62 126 PRO A C 1
ATOM 898 O O . PRO A 1 126 ? -17.180 15.134 3.276 1.00 97.62 126 PRO A O 1
ATOM 901 N N . ASP A 1 127 ? -17.312 13.332 1.925 1.00 96.62 127 ASP A N 1
ATOM 902 C CA . ASP A 1 127 ? -17.500 12.235 2.897 1.00 96.62 127 ASP A CA 1
ATOM 903 C C . ASP A 1 127 ? -16.799 10.969 2.359 1.00 96.62 127 ASP A C 1
ATOM 905 O O . ASP A 1 127 ? -17.448 10.001 1.962 1.00 96.62 127 ASP A O 1
ATOM 909 N N . ASP A 1 128 ? -15.463 11.017 2.302 1.00 97.12 128 ASP A N 1
ATOM 910 C CA . ASP A 1 128 ? -14.605 10.048 1.598 1.00 97.12 128 ASP A CA 1
ATOM 911 C C . ASP A 1 128 ? -14.832 8.579 2.009 1.00 97.12 128 ASP A C 1
ATOM 913 O O . ASP A 1 128 ? -14.611 7.669 1.211 1.00 97.12 128 ASP A O 1
ATOM 917 N N . ASP A 1 129 ? -15.237 8.310 3.250 1.00 94.06 129 ASP A N 1
ATOM 918 C CA . ASP A 1 129 ? -15.436 6.954 3.773 1.00 94.06 129 ASP A CA 1
ATOM 919 C C . ASP A 1 129 ? -16.909 6.518 3.912 1.00 94.06 129 ASP A C 1
ATOM 921 O O . ASP A 1 129 ? -17.204 5.362 4.277 1.00 94.06 129 ASP A O 1
ATOM 925 N N . GLY A 1 130 ? -17.835 7.420 3.583 1.00 93.94 130 GLY A N 1
ATOM 926 C CA . GLY A 1 130 ? -19.269 7.177 3.556 1.00 93.94 130 GLY A CA 1
ATOM 927 C C . GLY A 1 130 ? -19.874 6.836 4.923 1.00 93.94 130 GLY A C 1
ATOM 928 O O . GLY A 1 130 ? -20.868 6.086 4.994 1.00 93.94 130 GLY A O 1
ATOM 929 N N . ASP A 1 131 ? -19.297 7.316 6.029 1.00 91.62 131 ASP A N 1
ATOM 930 C CA . ASP A 1 131 ? -19.857 7.150 7.375 1.00 91.62 131 ASP A CA 1
ATOM 931 C C . ASP A 1 131 ? -20.964 8.170 7.713 1.00 91.62 131 ASP A C 1
ATOM 933 O O . ASP A 1 131 ? -21.752 7.967 8.654 1.00 91.62 131 ASP A O 1
ATOM 937 N N . GLY A 1 132 ? -21.120 9.200 6.874 1.00 92.31 132 GLY A N 1
ATOM 938 C CA . GLY A 1 132 ? -22.116 10.256 7.013 1.00 92.31 132 GLY A CA 1
ATOM 939 C C . GLY A 1 132 ? -21.606 11.507 7.733 1.00 92.31 132 GLY A C 1
ATOM 940 O O . GLY A 1 132 ? -22.419 12.406 8.020 1.00 92.31 132 GLY A O 1
ATOM 941 N N . ILE A 1 133 ? -20.317 11.570 8.062 1.00 91.56 133 ILE A N 1
ATOM 942 C CA . ILE A 1 133 ? -19.612 12.731 8.596 1.00 91.56 133 ILE A CA 1
ATOM 943 C C . ILE A 1 133 ? -18.681 13.254 7.504 1.00 91.56 133 ILE A C 1
ATOM 945 O O . ILE A 1 133 ? -17.867 12.542 6.962 1.00 91.56 133 ILE A O 1
ATOM 949 N N . THR A 1 134 ? -18.784 14.542 7.187 1.00 96.00 134 THR A N 1
ATOM 950 C CA . THR A 1 134 ? -17.949 15.123 6.128 1.00 96.00 134 THR A CA 1
ATOM 951 C C . THR A 1 134 ? -16.485 15.275 6.552 1.00 96.00 134 THR A C 1
ATOM 953 O O . THR A 1 134 ? -16.273 15.698 7.696 1.00 96.00 134 THR A O 1
ATOM 956 N N . ASP A 1 135 ? -15.522 15.215 5.630 1.00 96.25 135 ASP A N 1
ATOM 957 C CA . ASP A 1 135 ? -14.083 15.359 5.931 1.00 96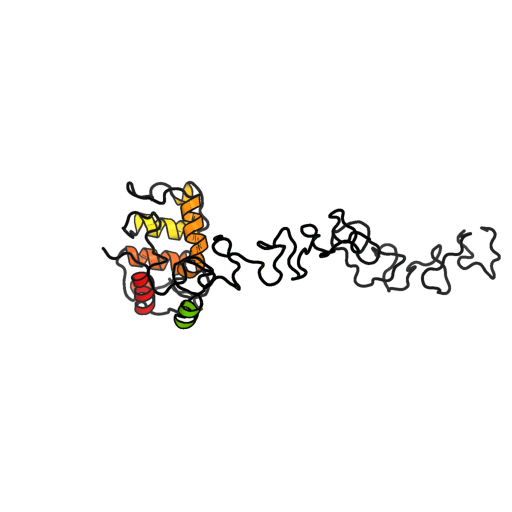.25 135 ASP A CA 1
ATOM 958 C C . ASP A 1 135 ? -13.755 16.679 6.655 1.00 96.25 135 ASP A C 1
ATOM 960 O O . ASP A 1 135 ? -12.886 16.753 7.529 1.00 96.25 135 ASP A O 1
ATOM 964 N N . GLU A 1 136 ? -14.466 17.772 6.327 1.00 96.88 136 GLU A N 1
ATOM 965 C CA . GLU A 1 136 ? -14.302 19.061 7.023 1.00 96.88 136 GLU A CA 1
ATOM 966 C C . GLU A 1 136 ? -14.656 18.938 8.514 1.00 96.88 136 GLU A C 1
ATOM 968 O O . GLU A 1 136 ? -13.997 19.533 9.371 1.00 96.88 136 GLU A O 1
ATOM 973 N N . GLN A 1 137 ? -15.709 18.184 8.825 1.00 94.38 137 GLN A N 1
ATOM 974 C CA . GLN A 1 137 ? -16.168 17.957 10.189 1.00 94.38 137 GLN A CA 1
ATOM 975 C C . GLN A 1 137 ? -15.235 16.993 10.923 1.00 94.38 137 GLN A C 1
ATOM 977 O O . GLN A 1 137 ? -14.881 17.260 12.070 1.00 94.38 137 GLN A O 1
ATOM 982 N N . GLU A 1 138 ? -14.762 15.950 10.260 1.00 93.50 138 GLU A N 1
ATOM 983 C CA . GLU A 1 138 ? -13.795 15.013 10.824 1.00 93.50 138 GLU A CA 1
ATOM 984 C C . GLU A 1 138 ? -12.457 15.663 11.151 1.00 93.50 138 GLU A C 1
ATOM 986 O O . GLU A 1 138 ? -11.915 15.479 12.241 1.00 93.50 138 GLU A O 1
ATOM 991 N N . LEU A 1 139 ? -11.968 16.553 10.286 1.00 93.50 139 LEU A N 1
ATOM 992 C CA . LEU A 1 139 ? -10.771 17.339 10.568 1.00 93.50 139 LEU A CA 1
ATOM 993 C C . LEU A 1 139 ? -10.939 18.227 11.816 1.00 93.50 139 LEU A C 1
ATOM 995 O O . LEU A 1 139 ? -9.976 18.465 12.554 1.00 93.50 139 LEU A O 1
ATOM 999 N N . LEU A 1 140 ? -12.149 18.744 12.062 1.00 94.06 140 LEU A N 1
ATOM 1000 C CA . LEU A 1 140 ? -12.464 19.499 13.282 1.00 94.06 140 LEU A CA 1
ATOM 1001 C C . LEU A 1 140 ? -12.535 18.596 14.516 1.00 94.06 140 LEU A C 1
ATOM 1003 O O . LEU A 1 140 ? -12.160 19.027 15.613 1.00 94.06 140 LEU A O 1
ATOM 1007 N N . ASP A 1 141 ? -13.006 17.373 14.320 1.00 89.38 141 ASP A N 1
ATOM 1008 C CA . ASP A 1 141 ? -13.199 16.355 15.344 1.00 89.38 141 ASP A CA 1
ATOM 1009 C C . ASP A 1 141 ? -11.912 15.567 15.652 1.00 89.38 141 ASP A C 1
ATOM 1011 O O . ASP A 1 141 ? -11.784 14.980 16.731 1.00 89.38 141 ASP A O 1
ATOM 1015 N N . GLY A 1 142 ? -10.910 15.665 14.775 1.00 88.38 142 GLY A N 1
ATOM 1016 C CA . GLY A 1 142 ? -9.633 14.966 14.868 1.00 88.38 142 GLY A CA 1
ATOM 1017 C C . GLY A 1 142 ? -9.734 13.482 14.520 1.00 88.38 142 GLY A C 1
ATOM 1018 O O . GLY A 1 142 ? -8.975 12.697 15.093 1.00 88.38 142 GLY A O 1
ATOM 1019 N N . THR A 1 143 ? -10.680 13.119 13.653 1.00 89.88 143 THR A N 1
ATOM 1020 C CA . THR A 1 143 ? -10.890 11.762 13.130 1.00 89.88 143 THR A CA 1
ATOM 1021 C C . THR A 1 143 ? -10.303 11.627 11.720 1.00 89.88 143 THR A C 1
ATOM 1023 O O . THR A 1 143 ? -9.736 12.597 11.206 1.00 89.88 143 THR A O 1
ATOM 1026 N N . ASP A 1 144 ? -10.302 10.413 11.171 1.00 91.69 144 ASP A N 1
ATOM 1027 C CA . ASP A 1 144 ? -9.658 10.067 9.899 1.00 91.69 144 ASP A CA 1
ATOM 1028 C C . ASP A 1 144 ? -10.687 9.939 8.762 1.00 91.69 144 ASP A C 1
ATOM 1030 O O . ASP A 1 144 ? -11.379 8.925 8.753 1.00 91.69 144 ASP A O 1
ATOM 1034 N N . PRO A 1 145 ? -10.711 10.871 7.784 1.00 94.69 145 PRO A N 1
ATOM 1035 C CA . PRO A 1 145 ? -11.720 10.876 6.719 1.00 94.69 145 PRO A CA 1
ATOM 1036 C C . PRO A 1 145 ? -11.696 9.705 5.751 1.00 94.69 145 PRO A C 1
ATOM 1038 O O . PRO A 1 145 ? -12.574 9.560 4.913 1.00 94.69 145 PRO A O 1
ATOM 1041 N N . LEU A 1 146 ? -10.656 8.878 5.813 1.00 94.44 146 LEU A N 1
ATOM 1042 C CA . LEU A 1 146 ? -10.533 7.707 4.952 1.00 94.44 146 LEU A CA 1
ATOM 1043 C C . LEU A 1 146 ? -10.957 6.419 5.664 1.00 94.44 146 LEU A C 1
ATOM 1045 O O . LEU A 1 146 ? -10.730 5.322 5.146 1.00 94.44 146 LEU A O 1
ATOM 1049 N N . ASN A 1 147 ? -11.505 6.519 6.876 1.00 91.81 147 ASN A N 1
ATOM 1050 C CA . ASN A 1 147 ? -11.824 5.373 7.703 1.00 91.81 147 ASN A CA 1
ATOM 1051 C C . ASN A 1 147 ? -13.164 5.550 8.406 1.00 91.81 147 ASN A C 1
ATOM 1053 O O . ASN A 1 147 ? -13.233 6.078 9.513 1.00 91.81 147 ASN A O 1
ATOM 1057 N N . ARG A 1 148 ? -14.173 4.876 7.852 1.00 90.81 148 ARG A N 1
ATOM 1058 C CA . ARG A 1 148 ? -15.571 4.888 8.305 1.00 90.81 148 ARG A CA 1
ATOM 1059 C C . ARG A 1 148 ? -15.830 4.509 9.765 1.00 90.81 148 ARG A C 1
ATOM 1061 O O . ARG A 1 148 ? -16.975 4.480 10.222 1.00 90.81 148 ARG A O 1
ATOM 1068 N N . PHE A 1 149 ? -14.815 4.006 10.463 1.00 90.75 149 PHE A N 1
ATOM 1069 C CA . PHE A 1 149 ? -14.868 3.623 11.871 1.00 90.75 149 PHE A CA 1
ATOM 1070 C C . PHE A 1 149 ? -14.180 4.646 12.783 1.00 90.75 149 PHE A C 1
ATOM 1072 O O . PHE A 1 149 ? -14.405 4.620 13.999 1.00 90.75 149 PHE A O 1
ATOM 1079 N N . SER A 1 150 ? -13.415 5.572 12.207 1.00 87.56 150 SER A N 1
ATOM 1080 C CA . SER A 1 150 ? -12.810 6.713 12.873 1.00 87.56 150 SER A CA 1
ATOM 1081 C C . SER A 1 150 ? -13.841 7.816 13.055 1.00 87.56 150 SER A C 1
ATOM 1083 O O . SER A 1 150 ? -13.945 8.747 12.277 1.00 87.56 150 SER A O 1
ATOM 1085 N N . CYS A 1 151 ? -14.610 7.756 14.137 1.00 79.62 151 CYS A N 1
ATOM 1086 C CA . CYS A 1 151 ? -15.512 8.854 14.455 1.00 79.62 151 CYS A CA 1
ATOM 1087 C C . CYS A 1 151 ? -15.648 9.087 15.958 1.00 79.62 151 CYS A C 1
ATOM 1089 O O . CYS A 1 151 ? -15.338 8.228 16.792 1.00 79.62 151 CYS A O 1
ATOM 1091 N N . ILE A 1 152 ? -16.144 10.269 16.343 1.00 75.88 152 ILE A N 1
ATOM 1092 C CA . ILE A 1 152 ? -16.332 10.607 17.763 1.00 75.88 152 ILE A CA 1
ATOM 1093 C C . ILE A 1 152 ? -17.305 9.631 18.442 1.00 75.88 152 ILE A C 1
ATOM 1095 O O . ILE A 1 152 ? -17.131 9.310 19.623 1.00 75.88 152 ILE A O 1
ATOM 1099 N N . SER A 1 153 ? -18.355 9.197 17.738 1.00 74.19 153 SER A N 1
ATOM 1100 C CA . SER A 1 153 ? -19.340 8.257 18.272 1.00 74.19 153 SER A CA 1
ATOM 1101 C C . SER A 1 153 ? -20.247 7.677 17.186 1.00 74.19 153 SER A C 1
ATOM 1103 O O . SER A 1 153 ? -20.794 8.421 16.379 1.00 74.19 153 SER A O 1
ATOM 1105 N N . GLY A 1 154 ? -20.510 6.369 17.264 1.00 74.19 154 GLY A N 1
ATOM 1106 C CA . GLY A 1 154 ? -21.612 5.713 16.550 1.00 74.19 154 GLY A CA 1
ATOM 1107 C C . GLY A 1 154 ? -21.222 4.905 15.312 1.00 74.19 154 GLY A C 1
ATOM 1108 O O . GLY A 1 154 ? -22.025 4.075 14.894 1.00 74.19 154 GLY A O 1
ATOM 1109 N N . CYS A 1 155 ? -20.016 5.090 14.779 1.00 82.81 155 CYS A N 1
ATOM 1110 C CA . CYS A 1 155 ? -19.572 4.452 13.533 1.00 82.81 155 CYS A CA 1
ATOM 1111 C C . CYS A 1 155 ? -18.917 3.095 13.808 1.00 82.81 155 CYS A C 1
ATOM 1113 O O . CYS A 1 155 ? -19.212 2.116 13.128 1.00 82.81 155 CYS A O 1
ATOM 1115 N N . PHE A 1 156 ? -18.166 2.984 14.910 1.00 90.31 156 PHE A N 1
ATOM 1116 C CA . PHE A 1 156 ? -17.698 1.712 15.461 1.00 90.31 156 PHE A CA 1
ATOM 1117 C C . PHE A 1 156 ? -18.320 1.402 16.824 1.00 90.31 156 PHE A C 1
ATOM 1119 O O . PHE A 1 156 ? -18.520 2.281 17.670 1.00 90.31 156 PHE A O 1
ATOM 1126 N N . ASN A 1 157 ? -18.576 0.117 17.065 1.00 92.38 157 ASN A N 1
ATOM 1127 C CA . ASN A 1 157 ? -18.854 -0.383 18.400 1.00 92.38 157 ASN A CA 1
ATOM 1128 C C . ASN A 1 157 ? -18.328 -1.813 18.618 1.00 92.38 157 ASN A C 1
ATOM 1130 O O . ASN A 1 157 ? -18.091 -2.572 17.676 1.00 92.38 157 ASN A O 1
ATOM 1134 N N . PHE A 1 158 ? -18.188 -2.190 19.888 1.00 94.38 158 PHE A N 1
ATOM 1135 C CA . PHE A 1 158 ? -17.712 -3.507 20.305 1.00 94.38 158 PHE A CA 1
ATOM 1136 C C . PHE A 1 158 ? -18.773 -4.625 20.228 1.00 94.38 158 PHE A C 1
ATOM 1138 O O . PHE A 1 158 ? -18.468 -5.736 20.645 1.00 94.38 158 PHE A O 1
ATOM 1145 N N . ASP A 1 159 ? -19.981 -4.393 19.700 1.00 95.00 159 ASP A N 1
ATOM 1146 C CA . ASP A 1 159 ? -20.939 -5.457 19.350 1.00 95.00 159 ASP A CA 1
ATOM 1147 C C . ASP A 1 159 ? -20.560 -6.054 17.978 1.00 95.00 159 ASP A C 1
ATOM 1149 O O . ASP A 1 159 ? -21.029 -5.680 16.896 1.00 95.00 159 ASP A O 1
ATOM 1153 N N . ILE A 1 160 ? -19.608 -6.981 18.033 1.00 95.31 160 ILE A N 1
ATOM 1154 C CA . ILE A 1 160 ? -18.913 -7.562 16.887 1.00 95.31 160 ILE A CA 1
ATOM 1155 C C . ILE A 1 160 ? -19.792 -8.571 16.154 1.00 95.31 160 ILE A C 1
ATOM 1157 O O . ILE A 1 160 ? -19.618 -8.756 14.949 1.00 95.31 160 ILE A O 1
ATOM 1161 N N . ASP A 1 161 ? -20.743 -9.225 16.815 1.00 94.44 161 ASP A N 1
ATOM 1162 C CA . ASP A 1 161 ? -21.705 -10.093 16.127 1.00 94.44 161 ASP A CA 1
ATOM 1163 C C . ASP A 1 161 ? -23.034 -9.383 15.785 1.00 94.44 161 ASP A C 1
ATOM 1165 O O . ASP A 1 161 ? -23.913 -9.970 15.138 1.00 94.44 161 ASP A O 1
ATOM 1169 N N . SER A 1 162 ? -23.120 -8.082 16.091 1.00 94.56 162 SER A N 1
ATOM 1170 C CA . SER A 1 162 ? -24.222 -7.179 15.744 1.00 94.56 162 SER A CA 1
ATOM 1171 C C . SER A 1 162 ? -25.561 -7.709 16.258 1.00 94.56 162 SER A C 1
ATOM 1173 O O . SER A 1 162 ? -26.517 -7.872 15.496 1.00 94.56 162 SER A O 1
ATOM 1175 N N . ASN A 1 163 ? -25.608 -8.075 17.539 1.00 93.69 163 ASN A N 1
ATOM 1176 C CA . ASN A 1 163 ? -26.788 -8.637 18.197 1.00 93.69 163 ASN A CA 1
ATOM 1177 C C . ASN A 1 163 ? -27.518 -7.636 19.124 1.00 93.69 163 ASN A C 1
ATOM 1179 O O . ASN A 1 163 ? -28.478 -8.026 19.806 1.00 93.69 163 ASN A O 1
ATOM 1183 N N . GLU A 1 164 ? -27.069 -6.379 19.119 1.00 92.81 164 GLU A N 1
ATOM 1184 C CA . GLU A 1 164 ? -27.414 -5.261 20.005 1.00 92.81 164 GLU A CA 1
ATOM 1185 C C . GLU A 1 164 ? -26.893 -5.405 21.450 1.00 92.81 164 GLU A C 1
ATOM 1187 O O . GLU A 1 164 ? -27.358 -4.703 22.351 1.00 92.81 164 GLU A O 1
ATOM 1192 N N . GLN A 1 165 ? -25.952 -6.318 21.716 1.00 92.12 165 GLN A N 1
ATOM 1193 C CA . GLN A 1 165 ? -25.357 -6.512 23.044 1.00 92.12 165 GLN A CA 1
ATOM 1194 C C . GLN A 1 165 ? -23.857 -6.772 22.946 1.00 92.12 165 GLN A C 1
ATOM 1196 O O . GLN A 1 165 ? -23.433 -7.808 22.447 1.00 92.12 165 GLN A O 1
ATOM 1201 N N . THR A 1 166 ? -23.070 -5.917 23.593 1.00 93.88 166 THR A N 1
ATOM 1202 C CA . THR A 1 166 ? -21.639 -6.145 23.797 1.00 93.88 166 THR A CA 1
ATOM 1203 C C . THR A 1 166 ? -21.402 -7.061 25.002 1.00 93.88 166 THR A C 1
ATOM 1205 O O . THR A 1 166 ? -21.614 -6.661 26.153 1.00 93.88 166 THR A O 1
ATOM 1208 N N . GLN A 1 167 ? -20.933 -8.293 24.790 1.00 94.38 167 GLN A N 1
ATOM 1209 C CA . GLN A 1 167 ? -20.717 -9.261 25.872 1.00 94.38 167 GLN A CA 1
ATOM 1210 C C . GLN A 1 167 ? -19.319 -9.884 25.862 1.00 94.38 167 GLN A C 1
ATOM 1212 O O . GLN A 1 167 ? -18.697 -10.145 24.837 1.00 94.38 167 GLN A O 1
ATOM 1217 N N . ALA A 1 168 ? -18.822 -10.210 27.058 1.00 95.19 168 ALA A N 1
ATOM 1218 C CA . ALA A 1 168 ? -17.480 -10.768 27.217 1.00 95.19 168 ALA A CA 1
ATOM 1219 C C . ALA A 1 168 ? -17.290 -12.118 26.508 1.00 95.19 168 ALA A C 1
ATOM 1221 O O . ALA A 1 168 ? -16.193 -12.410 26.050 1.00 95.19 168 ALA A O 1
ATOM 1222 N N . LEU A 1 169 ? -18.330 -12.963 26.470 1.00 94.94 169 LEU A N 1
ATOM 1223 C CA . LEU A 1 169 ? -18.254 -14.337 25.948 1.00 94.94 169 LEU A CA 1
ATOM 1224 C C . LEU A 1 169 ? -18.586 -14.456 24.456 1.00 94.94 169 LEU A C 1
ATOM 1226 O O . LEU A 1 169 ? -18.363 -15.524 23.886 1.00 94.94 169 LEU A O 1
ATOM 1230 N N . THR A 1 170 ? -19.104 -13.386 23.861 1.00 94.75 170 THR A N 1
ATOM 1231 C CA . THR A 1 170 ? -19.348 -13.248 22.428 1.00 94.75 170 THR A CA 1
ATOM 1232 C C . THR A 1 170 ? -18.246 -12.353 21.871 1.00 94.75 170 THR A C 1
ATOM 1234 O O . THR A 1 170 ? -17.187 -12.845 21.480 1.00 94.75 170 THR A O 1
ATOM 1237 N N . ASP A 1 171 ? -18.408 -11.045 21.995 1.00 95.94 171 ASP A N 1
ATOM 1238 C CA . ASP A 1 171 ? -17.594 -10.017 21.359 1.00 95.94 171 ASP A CA 1
ATOM 1239 C C . ASP A 1 171 ? -16.175 -9.983 21.910 1.00 95.94 171 ASP A C 1
ATOM 1241 O O . ASP A 1 171 ? -15.206 -10.051 21.157 1.00 95.94 171 ASP A O 1
ATOM 1245 N N . GLY A 1 172 ? -16.032 -10.011 23.238 1.00 96.38 172 GLY A N 1
ATOM 1246 C CA . GLY A 1 172 ? -14.714 -10.023 23.874 1.00 96.38 172 GLY A CA 1
ATOM 1247 C C . GLY A 1 172 ? -13.858 -11.226 23.456 1.00 96.38 172 GLY A C 1
ATOM 1248 O O . GLY A 1 172 ? -12.644 -11.099 23.286 1.00 96.38 172 GLY A O 1
ATOM 1249 N N . ILE A 1 173 ? -14.474 -12.400 23.258 1.00 97.12 173 ILE A N 1
ATOM 1250 C CA . ILE A 1 173 ? -13.758 -13.589 22.773 1.00 97.12 173 ILE A CA 1
ATOM 1251 C C . ILE A 1 173 ? -13.485 -13.506 21.271 1.00 97.12 173 ILE A C 1
ATOM 1253 O O . ILE A 1 173 ? -12.424 -13.953 20.837 1.00 97.12 173 ILE A O 1
ATOM 1257 N N . ILE A 1 174 ? -14.407 -12.970 20.473 1.00 97.75 174 ILE A N 1
ATOM 1258 C CA . ILE A 1 174 ? -14.186 -12.793 19.034 1.00 97.75 174 ILE A CA 1
ATOM 1259 C C . ILE A 1 174 ? -13.010 -11.840 18.800 1.00 97.75 174 ILE A C 1
ATOM 1261 O O . ILE A 1 174 ? -12.082 -12.220 18.085 1.00 97.75 174 ILE A O 1
ATOM 1265 N N . LEU A 1 175 ? -12.992 -10.681 19.469 1.00 97.62 175 LEU A N 1
ATOM 1266 C CA . LEU A 1 175 ? -11.909 -9.706 19.346 1.00 97.62 175 LEU A CA 1
ATOM 1267 C C . LEU A 1 175 ? -10.559 -10.328 19.701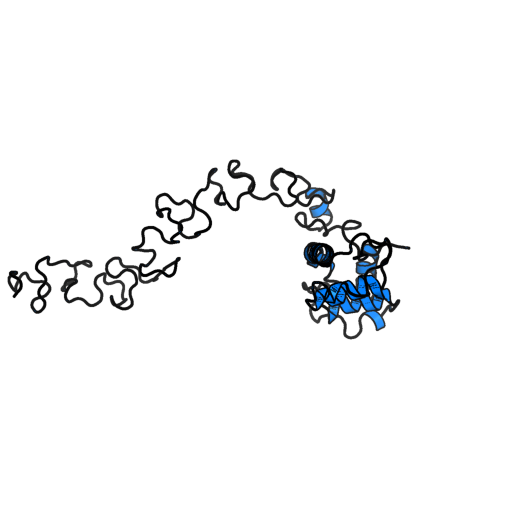 1.00 97.62 175 LEU A C 1
ATOM 1269 O O . LEU A 1 175 ? -9.635 -10.318 18.896 1.00 97.62 175 LEU A O 1
ATOM 1273 N N . ILE A 1 176 ? -10.435 -10.931 20.889 1.00 97.19 176 ILE A N 1
ATOM 1274 C CA . ILE A 1 176 ? -9.136 -11.461 21.319 1.00 97.19 176 ILE A CA 1
ATOM 1275 C C . ILE A 1 176 ? -8.659 -12.609 20.415 1.00 97.19 176 ILE A C 1
ATOM 1277 O O . ILE A 1 176 ? -7.460 -12.775 20.212 1.00 97.19 176 ILE A O 1
ATOM 1281 N N . ARG A 1 177 ? -9.575 -13.405 19.842 1.00 97.94 177 ARG A N 1
ATOM 1282 C CA . ARG A 1 177 ? -9.228 -14.430 18.844 1.00 97.94 177 ARG A CA 1
ATOM 1283 C C . ARG A 1 177 ? -8.699 -13.789 17.563 1.00 97.94 177 ARG A C 1
ATOM 1285 O O . ARG A 1 177 ? -7.679 -14.255 17.062 1.00 97.94 177 ARG A O 1
ATOM 1292 N N . HIS A 1 178 ? -9.363 -12.749 17.067 1.00 97.88 178 HIS A N 1
ATOM 1293 C CA . HIS A 1 178 ? -8.916 -11.995 15.899 1.00 97.88 178 HIS A CA 1
ATOM 1294 C C . HIS A 1 178 ? -7.511 -11.417 16.109 1.00 97.88 178 HIS A C 1
ATOM 1296 O O . HIS A 1 178 ? -6.631 -11.695 15.302 1.00 97.88 178 HIS A O 1
ATOM 1302 N N . LEU A 1 179 ? -7.256 -10.761 17.247 1.00 97.62 179 LEU A N 1
ATOM 1303 C CA . LEU A 1 179 ? -5.943 -10.186 17.578 1.00 97.62 179 LEU A CA 1
ATOM 1304 C C . LEU A 1 179 ? -4.839 -11.247 17.776 1.00 97.62 179 LEU A C 1
ATOM 1306 O O . LEU A 1 179 ? -3.653 -10.961 17.662 1.00 97.62 179 LEU A O 1
ATOM 1310 N N . PHE A 1 180 ? -5.198 -12.509 18.038 1.00 97.94 180 PHE A N 1
ATOM 1311 C CA . PHE A 1 180 ? -4.257 -13.641 17.993 1.00 97.94 180 PHE A CA 1
ATOM 1312 C C . PHE A 1 180 ? -4.061 -14.227 16.578 1.00 97.94 180 PHE A C 1
ATOM 1314 O O . PHE A 1 180 ? -3.373 -15.242 16.425 1.00 97.94 180 PHE A O 1
ATOM 1321 N N . GLY A 1 181 ? -4.676 -13.638 15.551 1.00 96.94 181 GLY A N 1
ATOM 1322 C CA . GLY A 1 181 ? -4.618 -14.078 14.157 1.00 96.94 181 GLY A CA 1
ATOM 1323 C C . GLY A 1 181 ? -5.502 -15.288 13.835 1.00 96.94 181 GLY A C 1
ATOM 1324 O O . GLY A 1 181 ? -5.236 -16.008 12.869 1.00 96.94 181 GLY A O 1
ATOM 1325 N N . LEU A 1 182 ? -6.524 -15.585 14.648 1.00 97.75 182 LEU A N 1
ATOM 1326 C CA . LEU A 1 182 ? -7.447 -16.690 14.366 1.00 97.75 182 LEU A CA 1
ATOM 1327 C C . LEU A 1 182 ? -8.476 -16.273 13.309 1.00 97.75 182 LEU A C 1
ATOM 1329 O O . LEU A 1 182 ? -9.018 -15.174 13.344 1.00 97.75 182 LEU A O 1
ATOM 1333 N N . SER A 1 183 ? -8.803 -17.199 12.408 1.00 96.62 183 SER A N 1
ATOM 1334 C CA . SER A 1 183 ? -9.723 -16.975 11.291 1.00 96.62 183 SER A CA 1
ATOM 1335 C C . SER A 1 183 ? -10.611 -18.193 11.011 1.00 96.62 183 SER A C 1
ATOM 1337 O O . SER A 1 183 ? -10.408 -19.288 11.545 1.00 96.62 183 SER A O 1
ATOM 1339 N N . GLY A 1 184 ? -11.641 -18.022 10.178 1.00 96.81 184 GLY A N 1
ATOM 1340 C CA . GLY A 1 184 ? -12.581 -19.099 9.856 1.00 96.81 184 GLY A CA 1
ATOM 1341 C C . GLY A 1 184 ? -13.299 -19.644 11.098 1.00 96.81 184 GLY A C 1
ATOM 1342 O O . GLY A 1 184 ? -13.689 -18.902 11.995 1.00 96.81 184 GLY A O 1
ATOM 1343 N N . GLU A 1 185 ? -13.461 -20.966 11.182 1.00 96.19 185 GLU A N 1
ATOM 1344 C CA . GLU A 1 185 ? -14.157 -21.612 12.306 1.00 96.19 185 GLU A CA 1
ATOM 1345 C C . GLU A 1 185 ? -13.507 -21.337 13.671 1.00 96.19 185 GLU A C 1
ATOM 1347 O O . GLU A 1 185 ? -14.213 -21.261 14.672 1.00 96.19 185 GLU A O 1
ATOM 1352 N N . SER A 1 186 ? -12.180 -21.187 13.761 1.00 96.56 186 SER A N 1
ATOM 1353 C CA . SER A 1 186 ? -11.529 -20.950 15.060 1.00 96.56 186 SER A CA 1
ATOM 1354 C C . SER A 1 186 ? -11.862 -19.577 15.643 1.00 96.56 186 SER A C 1
ATOM 1356 O O . SER A 1 186 ? -11.841 -19.436 16.866 1.00 96.56 186 SER A O 1
ATOM 1358 N N . LEU A 1 187 ? -12.224 -18.611 14.794 1.00 97.50 187 LEU A N 1
ATOM 1359 C CA . LEU A 1 187 ? -12.695 -17.292 15.199 1.00 97.50 187 LEU A CA 1
ATOM 1360 C C . LEU A 1 187 ? -14.107 -17.368 15.795 1.00 97.50 187 LEU A C 1
ATOM 1362 O O . LEU A 1 187 ? -14.320 -16.963 16.935 1.00 97.50 187 LEU A O 1
ATOM 1366 N N . VAL A 1 188 ? -15.053 -17.967 15.066 1.00 96.62 188 VAL A N 1
ATOM 1367 C CA . VAL A 1 188 ? -16.499 -17.838 15.349 1.00 96.62 188 VAL A CA 1
ATOM 1368 C C . VAL A 1 188 ? -17.113 -18.996 16.136 1.00 96.62 188 VAL A C 1
ATOM 1370 O O . VAL A 1 188 ? -18.231 -18.899 16.650 1.00 96.62 188 VAL A O 1
ATOM 1373 N N . LYS A 1 189 ? -16.410 -20.124 16.256 1.00 96.00 189 LYS A N 1
ATOM 1374 C CA . LYS A 1 189 ? -16.988 -21.322 16.862 1.00 96.00 189 LYS A CA 1
ATOM 1375 C C . LYS A 1 189 ? -17.370 -21.106 18.328 1.00 96.00 189 LYS A C 1
ATOM 1377 O O . LYS A 1 189 ? -16.540 -20.696 19.145 1.00 96.00 189 LYS A O 1
ATOM 1382 N N . ASP A 1 190 ? -18.615 -21.481 18.630 1.00 94.56 190 ASP A N 1
ATOM 1383 C CA . ASP A 1 190 ? -19.253 -21.477 19.953 1.00 94.56 190 ASP A CA 1
ATOM 1384 C C . ASP A 1 190 ? -19.313 -20.095 20.643 1.00 94.56 190 ASP A C 1
ATOM 1386 O O . ASP A 1 190 ? -19.523 -20.041 21.854 1.00 94.56 190 ASP A O 1
ATOM 1390 N N . VAL A 1 191 ? -19.134 -18.995 19.896 1.00 95.06 191 VAL A N 1
ATOM 1391 C CA . VAL A 1 191 ? -19.125 -17.621 20.447 1.00 95.06 191 VAL A CA 1
ATOM 1392 C C . VAL A 1 191 ? -20.100 -16.660 19.767 1.00 95.06 191 VAL A C 1
ATOM 1394 O O . VAL A 1 191 ? -20.394 -15.627 20.340 1.00 95.06 191 VAL A O 1
ATOM 1397 N N . ILE A 1 192 ? -20.646 -16.993 18.594 1.00 94.50 192 ILE A N 1
ATOM 1398 C CA . ILE A 1 192 ? -21.660 -16.160 17.925 1.00 94.50 192 ILE A CA 1
ATOM 1399 C C . ILE A 1 192 ? -23.024 -16.325 18.598 1.00 94.50 192 ILE A C 1
ATOM 1401 O O . ILE A 1 192 ? -23.503 -17.455 18.776 1.00 94.50 192 ILE A O 1
ATOM 1405 N N . ALA A 1 193 ? -23.689 -15.214 18.914 1.00 92.88 193 ALA A N 1
ATOM 1406 C CA . ALA A 1 193 ? -25.022 -15.220 19.490 1.00 92.88 193 ALA A CA 1
ATOM 1407 C C . ALA A 1 193 ? -26.080 -15.817 18.542 1.00 92.88 193 ALA A C 1
ATOM 1409 O O . ALA A 1 193 ? -25.973 -15.865 17.308 1.00 92.88 193 ALA A O 1
ATOM 1410 N N . LEU A 1 194 ? -27.177 -16.303 19.129 1.00 92.00 194 LEU A N 1
ATOM 1411 C CA . LEU A 1 194 ? -28.270 -16.893 18.350 1.00 92.00 194 LEU A CA 1
ATOM 1412 C C . LEU A 1 194 ? -28.985 -15.860 17.470 1.00 92.00 194 LEU A C 1
ATOM 1414 O O . LEU A 1 194 ? -29.423 -16.228 16.379 1.00 92.00 194 LEU A O 1
ATOM 1418 N N . ASN A 1 195 ? -29.090 -14.618 17.946 1.00 92.88 195 ASN A N 1
ATOM 1419 C CA . ASN A 1 195 ? -29.687 -13.465 17.270 1.00 92.88 195 ASN A CA 1
ATOM 1420 C C . ASN A 1 195 ? -28.659 -12.572 16.556 1.00 92.88 195 ASN A C 1
ATOM 1422 O O . ASN A 1 195 ? -29.055 -11.518 16.083 1.00 92.88 195 ASN A O 1
ATOM 1426 N N . ALA A 1 196 ? -27.391 -12.987 16.474 1.00 95.00 196 ALA A N 1
ATOM 1427 C CA . ALA A 1 196 ? -26.355 -12.251 15.756 1.00 95.00 196 ALA A CA 1
ATOM 1428 C C . ALA A 1 196 ? -26.715 -12.045 14.281 1.00 95.00 196 ALA A C 1
ATOM 1430 O O . ALA A 1 196 ? -27.107 -13.002 13.594 1.00 95.00 196 ALA A O 1
ATOM 1431 N N . GLU A 1 197 ? -26.521 -10.822 13.799 1.00 95.88 197 GLU A N 1
ATOM 1432 C CA . GLU A 1 197 ? -26.649 -10.466 12.387 1.00 95.88 197 GLU A CA 1
ATOM 1433 C C . GLU A 1 197 ? -25.333 -10.712 11.637 1.00 95.88 197 GLU A C 1
ATOM 1435 O O . GLU A 1 197 ? -25.344 -11.306 10.553 1.00 95.88 197 GLU A O 1
ATOM 1440 N N . ARG A 1 198 ? -24.188 -10.383 12.251 1.00 95.56 198 ARG A N 1
ATOM 1441 C CA . ARG A 1 198 ? -22.848 -10.630 11.705 1.00 95.56 198 ARG A CA 1
ATOM 1442 C C . ARG A 1 198 ? -22.332 -11.978 12.207 1.00 95.56 198 ARG A C 1
ATOM 1444 O O . ARG A 1 198 ? -21.920 -12.128 13.351 1.00 95.56 198 ARG A O 1
ATOM 1451 N N . ARG A 1 199 ? -22.407 -13.011 11.359 1.00 94.94 199 ARG A N 1
ATOM 1452 C CA . ARG A 1 199 ? -22.166 -14.411 11.786 1.00 94.94 199 ARG A CA 1
ATOM 1453 C C . ARG A 1 199 ? -20.986 -15.088 11.115 1.00 94.94 199 ARG A C 1
ATOM 1455 O O . ARG A 1 199 ? -20.467 -16.067 11.652 1.00 94.94 199 ARG A O 1
ATOM 1462 N N . SER A 1 200 ? -20.638 -14.665 9.902 1.00 95.88 200 SER A N 1
ATOM 1463 C CA . SER A 1 200 ? -19.580 -15.324 9.149 1.00 95.88 200 SER A CA 1
ATOM 1464 C C . SER A 1 200 ? -18.219 -14.832 9.629 1.00 95.88 200 SER A C 1
ATOM 1466 O O . SER A 1 200 ? -18.054 -13.670 9.992 1.00 95.88 200 SER A O 1
ATOM 1468 N N . ALA A 1 201 ? -17.231 -15.727 9.633 1.00 97.06 201 ALA A N 1
ATOM 1469 C CA . ALA A 1 201 ? -15.873 -15.354 10.011 1.00 97.06 201 ALA A CA 1
ATOM 1470 C C . ALA A 1 201 ? -15.296 -14.281 9.078 1.00 97.06 201 ALA A C 1
ATOM 1472 O O . ALA A 1 201 ? -14.534 -13.447 9.539 1.00 97.06 201 ALA A O 1
ATOM 1473 N N . ASN A 1 202 ? -15.679 -14.289 7.798 1.00 96.31 202 ASN A N 1
ATOM 1474 C CA . ASN A 1 202 ? -15.207 -13.304 6.831 1.00 96.31 202 ASN A CA 1
ATOM 1475 C C . ASN A 1 202 ? -15.785 -11.918 7.128 1.00 96.31 202 ASN A C 1
ATOM 1477 O O . ASN A 1 202 ? -15.017 -10.972 7.200 1.00 96.31 202 ASN A O 1
ATOM 1481 N N . ASP A 1 203 ? -17.095 -11.811 7.377 1.00 95.38 203 ASP A N 1
ATOM 1482 C CA . ASP A 1 203 ? -17.724 -10.514 7.678 1.00 95.38 203 ASP A CA 1
ATOM 1483 C C . ASP A 1 203 ? -17.190 -9.929 8.993 1.00 95.38 203 ASP A C 1
ATOM 1485 O O . ASP A 1 203 ? -17.034 -8.722 9.123 1.00 95.38 203 ASP A O 1
ATOM 1489 N N . ILE A 1 204 ? -16.904 -10.789 9.978 1.00 96.56 204 ILE A N 1
ATOM 1490 C CA . ILE A 1 204 ? -16.309 -10.378 11.256 1.00 96.56 204 ILE A CA 1
ATOM 1491 C C . ILE A 1 204 ? -14.863 -9.927 11.078 1.00 96.56 204 ILE A C 1
ATOM 1493 O O . ILE A 1 204 ? -14.481 -8.923 11.664 1.00 96.56 204 ILE A O 1
ATOM 1497 N N . ILE A 1 205 ? -14.058 -10.664 10.304 1.00 96.56 205 ILE A N 1
ATOM 1498 C CA . ILE A 1 205 ? -12.680 -10.255 10.013 1.00 96.56 205 ILE A CA 1
ATOM 1499 C C . ILE A 1 205 ? -12.691 -8.917 9.293 1.00 96.56 205 ILE A C 1
ATOM 1501 O O . ILE A 1 205 ? -11.970 -8.037 9.725 1.00 96.56 205 ILE A O 1
ATOM 1505 N N . GLN A 1 206 ? -13.537 -8.751 8.275 1.00 93.88 206 GLN A N 1
ATOM 1506 C CA . GLN A 1 206 ? -13.653 -7.489 7.553 1.00 93.88 206 GLN A CA 1
ATOM 1507 C C . GLN A 1 206 ? -13.994 -6.343 8.511 1.00 93.88 206 GLN A C 1
ATOM 1509 O O . GLN A 1 206 ? -13.236 -5.393 8.609 1.00 93.88 206 GLN A O 1
ATOM 1514 N N . TYR A 1 207 ? -15.049 -6.498 9.317 1.00 94.44 207 TYR A N 1
ATOM 1515 C CA . TYR A 1 207 ? -15.454 -5.484 10.295 1.00 94.44 207 TYR A CA 1
ATOM 1516 C C . TYR A 1 207 ? -14.346 -5.109 11.292 1.00 94.44 207 TYR A C 1
ATOM 1518 O O . TYR A 1 207 ? -14.208 -3.944 11.642 1.00 94.44 207 TYR A O 1
ATOM 1526 N N . LEU A 1 208 ? -13.573 -6.087 11.774 1.00 95.19 208 LEU A N 1
ATOM 1527 C CA . LEU A 1 208 ? -12.486 -5.836 12.724 1.00 95.19 208 LEU A CA 1
ATOM 1528 C C . LEU A 1 208 ? -11.239 -5.254 12.055 1.00 95.19 208 LEU A C 1
ATOM 1530 O O . LEU A 1 208 ? -10.586 -4.414 12.655 1.00 95.19 208 LEU A O 1
ATOM 1534 N N . THR A 1 209 ? -10.917 -5.687 10.836 1.00 92.38 209 THR A N 1
ATOM 1535 C CA . THR A 1 209 ? -9.782 -5.170 10.065 1.00 92.38 209 THR A CA 1
ATOM 1536 C C . THR A 1 209 ? -10.020 -3.732 9.625 1.00 92.38 209 THR A C 1
ATOM 1538 O O . THR A 1 209 ? -9.113 -2.918 9.738 1.00 92.38 209 THR A O 1
ATOM 1541 N N . ASP A 1 210 ? -11.234 -3.399 9.194 1.00 88.38 210 ASP A N 1
ATOM 1542 C CA . ASP A 1 210 ? -11.583 -2.022 8.839 1.00 88.38 210 ASP A CA 1
ATOM 1543 C C . ASP A 1 210 ? -11.535 -1.101 10.072 1.00 88.38 210 ASP A C 1
ATOM 1545 O O . ASP A 1 210 ? -11.200 0.072 9.971 1.00 88.38 210 ASP A O 1
ATOM 1549 N N . ALA A 1 211 ? -11.830 -1.642 11.257 1.00 91.56 211 ALA A N 1
ATOM 1550 C CA . ALA A 1 211 ? -11.810 -0.914 12.519 1.00 91.56 211 ALA A CA 1
ATOM 1551 C C . ALA A 1 211 ? -10.487 -1.054 13.300 1.00 91.56 211 ALA A C 1
ATOM 1553 O O . ALA A 1 211 ? -10.486 -0.782 14.497 1.00 91.56 211 ALA A O 1
ATOM 1554 N N . ASP A 1 212 ? -9.380 -1.491 12.686 1.00 91.56 212 ASP A N 1
ATOM 1555 C CA . ASP A 1 212 ? -8.134 -1.855 13.394 1.00 91.56 212 ASP A CA 1
ATOM 1556 C C . ASP A 1 212 ? -7.614 -0.736 14.318 1.00 91.56 212 ASP A C 1
ATOM 1558 O O . ASP A 1 212 ? -7.274 -0.984 15.477 1.00 91.56 212 ASP A O 1
ATOM 1562 N N . SER A 1 213 ? -7.678 0.520 13.866 1.00 89.81 213 SER A N 1
ATOM 1563 C CA . SER A 1 213 ? -7.323 1.701 14.670 1.00 89.81 213 SER A CA 1
ATOM 1564 C C . SER A 1 213 ? -8.193 1.878 15.919 1.00 89.81 213 SER A C 1
ATOM 1566 O O . SER A 1 213 ? -7.739 2.414 16.930 1.00 89.81 213 SER A O 1
ATOM 1568 N N . GLU A 1 214 ? -9.444 1.422 15.868 1.00 91.31 214 GLU A N 1
ATOM 1569 C CA . GLU A 1 214 ? -10.396 1.469 16.977 1.00 91.31 214 GLU A CA 1
ATOM 1570 C C . GLU A 1 214 ? -10.218 0.306 17.965 1.00 91.31 214 GLU A C 1
ATOM 1572 O O . GLU A 1 214 ? -10.774 0.312 19.071 1.00 91.31 214 GLU A O 1
ATOM 1577 N N . LEU A 1 215 ? -9.450 -0.713 17.568 1.00 95.06 215 LEU A N 1
ATOM 1578 C CA . LEU A 1 215 ? -9.105 -1.849 18.412 1.00 95.06 215 LEU A CA 1
ATOM 1579 C C . LEU A 1 215 ? -7.886 -1.565 19.294 1.00 95.06 215 LEU A C 1
ATOM 1581 O O . LEU A 1 215 ? -7.740 -2.254 20.300 1.00 95.06 215 LEU A O 1
ATOM 1585 N N . ASP A 1 216 ? -7.061 -0.563 18.966 1.00 96.12 216 ASP A N 1
ATOM 1586 C CA . ASP A 1 216 ? -5.965 -0.050 19.803 1.00 96.12 216 ASP A CA 1
ATOM 1587 C C . ASP A 1 216 ? -6.542 0.706 21.015 1.00 96.12 216 ASP A C 1
ATOM 1589 O O . ASP A 1 216 ? -6.740 1.922 21.030 1.00 96.12 216 ASP A O 1
ATOM 1593 N N . ILE A 1 217 ? -6.880 -0.031 22.066 1.00 96.50 217 ILE A N 1
ATOM 1594 C CA . ILE A 1 217 ? -7.554 0.475 23.258 1.00 96.50 217 ILE A CA 1
ATOM 1595 C C . ILE A 1 217 ? -6.589 1.240 24.160 1.00 96.50 217 ILE A C 1
ATOM 1597 O O . ILE A 1 217 ? -7.020 2.199 24.811 1.00 96.50 217 ILE A O 1
ATOM 1601 N N . ASP A 1 218 ? -5.312 0.871 24.232 1.00 96.69 218 ASP A N 1
ATOM 1602 C CA . ASP A 1 218 ? -4.331 1.584 25.059 1.00 96.69 218 ASP A CA 1
ATOM 1603 C C . ASP A 1 218 ? -3.595 2.724 24.326 1.00 96.69 218 ASP A C 1
ATOM 1605 O O . ASP A 1 218 ? -3.021 3.622 24.962 1.00 96.69 218 ASP A O 1
ATOM 1609 N N . GLY A 1 219 ? -3.763 2.807 23.011 1.00 96.44 219 GLY A N 1
ATOM 1610 C CA . GLY A 1 219 ? -3.287 3.893 22.172 1.00 96.44 219 GLY A CA 1
ATOM 1611 C C . GLY A 1 219 ? -1.790 3.832 21.927 1.00 96.44 219 GLY A C 1
ATOM 1612 O O . GLY A 1 219 ? -1.169 4.895 21.951 1.00 96.44 219 GLY A O 1
ATOM 1613 N N . ASP A 1 220 ? -1.181 2.653 21.827 1.00 96.38 220 ASP A N 1
ATOM 1614 C CA . ASP A 1 220 ? 0.249 2.515 21.523 1.00 96.38 220 ASP A CA 1
ATOM 1615 C C . ASP A 1 220 ? 0.563 2.534 20.013 1.00 96.38 220 ASP A C 1
ATOM 1617 O O . ASP A 1 220 ? 1.728 2.681 19.628 1.00 96.38 220 ASP A O 1
ATOM 1621 N N . GLY A 1 221 ? -0.473 2.497 19.169 1.00 94.56 221 GLY A N 1
ATOM 1622 C CA . GLY A 1 221 ? -0.389 2.435 17.715 1.00 94.56 221 GLY A CA 1
ATOM 1623 C C . GLY A 1 221 ? -0.549 1.029 17.132 1.00 94.56 221 GLY A C 1
ATOM 1624 O O . GLY A 1 221 ? -0.425 0.891 15.916 1.00 94.56 221 GLY A O 1
ATOM 1625 N N . ASN A 1 222 ? -0.797 0.003 17.951 1.00 95.31 222 ASN A N 1
ATOM 1626 C CA . ASN A 1 222 ? -1.038 -1.371 17.516 1.00 95.31 222 ASN A CA 1
ATOM 1627 C C . ASN A 1 222 ? -2.240 -1.966 18.257 1.00 95.31 222 ASN A C 1
ATOM 1629 O O . ASN A 1 222 ? -2.368 -1.835 19.468 1.00 95.31 222 ASN A O 1
ATOM 1633 N N . ALA A 1 223 ? -3.086 -2.706 17.544 1.00 96.31 223 ALA A N 1
ATOM 1634 C CA . ALA A 1 223 ? -4.115 -3.522 18.170 1.00 96.31 223 ALA A CA 1
ATOM 1635 C C . ALA A 1 223 ? -3.542 -4.897 18.552 1.00 96.31 223 ALA A C 1
ATOM 1637 O O . ALA A 1 223 ? -3.350 -5.777 17.710 1.00 96.31 223 ALA A O 1
ATOM 1638 N N . ASP A 1 224 ? -3.288 -5.116 19.840 1.00 97.31 224 ASP A N 1
ATOM 1639 C CA . ASP A 1 224 ? -2.611 -6.306 20.347 1.00 97.31 224 ASP A CA 1
ATOM 1640 C C . ASP A 1 224 ? -3.504 -7.132 21.290 1.00 97.31 224 ASP A C 1
ATOM 1642 O O . ASP A 1 224 ? -4.258 -6.645 22.136 1.00 97.31 224 ASP A O 1
ATOM 1646 N N . ALA A 1 225 ? -3.408 -8.462 21.212 1.00 97.38 225 ALA A N 1
ATOM 1647 C CA . ALA A 1 225 ? -4.300 -9.339 21.982 1.00 97.38 225 ALA A CA 1
ATOM 1648 C C . ALA A 1 225 ? -4.133 -9.211 23.511 1.00 97.38 225 ALA A C 1
ATOM 1650 O O . ALA A 1 225 ? -5.067 -9.493 24.270 1.00 97.38 225 ALA A O 1
ATOM 1651 N N . LEU A 1 226 ? -2.931 -8.856 23.980 1.00 96.38 226 LEU A N 1
ATOM 1652 C CA . LEU A 1 226 ? -2.575 -8.844 25.405 1.00 96.38 226 LEU A CA 1
ATOM 1653 C C . LEU A 1 226 ? -2.650 -7.461 26.055 1.00 96.38 226 LEU A C 1
ATOM 1655 O O . LEU A 1 226 ? -2.734 -7.393 27.284 1.00 96.38 226 LEU A O 1
ATOM 1659 N N . THR A 1 227 ? -2.627 -6.405 25.258 1.00 97.00 227 THR A N 1
ATOM 1660 C CA . THR A 1 227 ? -2.767 -5.014 25.691 1.00 97.00 227 THR A CA 1
ATOM 1661 C C . THR A 1 227 ? -4.179 -4.538 25.407 1.00 97.00 227 THR A C 1
ATOM 1663 O O . THR A 1 227 ? -4.835 -4.080 26.324 1.00 97.00 227 THR A O 1
ATOM 1666 N N . ASP A 1 228 ? -4.765 -4.848 24.257 1.00 97.94 228 ASP A N 1
ATOM 1667 C CA . ASP A 1 228 ? -6.071 -4.299 23.880 1.00 97.94 228 ASP A CA 1
ATOM 1668 C C . ASP A 1 228 ? -7.199 -5.303 24.060 1.00 97.94 228 ASP A C 1
ATOM 1670 O O . ASP A 1 228 ? -8.135 -5.091 24.843 1.00 97.94 228 ASP A O 1
ATOM 1674 N N . GLY A 1 229 ? -7.058 -6.480 23.444 1.00 97.38 229 GLY A N 1
ATOM 1675 C CA . GLY A 1 229 ? -8.039 -7.560 23.580 1.00 97.38 229 GLY A CA 1
ATOM 1676 C C . GLY A 1 229 ? -8.266 -7.951 25.044 1.00 97.38 229 GLY A C 1
ATOM 1677 O O . GLY A 1 229 ? -9.395 -8.215 25.472 1.00 97.38 229 GLY A O 1
ATOM 1678 N N . LEU A 1 230 ? -7.200 -7.937 25.850 1.00 97.44 230 LEU A N 1
ATOM 1679 C CA . LEU A 1 230 ? -7.274 -8.208 27.281 1.00 97.44 230 LEU A CA 1
ATOM 1680 C C . LEU A 1 230 ? -7.959 -7.079 28.065 1.00 97.44 230 LEU A C 1
ATOM 1682 O O . LEU A 1 230 ? -8.717 -7.388 28.992 1.00 97.44 230 LEU A O 1
ATOM 1686 N N . LEU A 1 231 ? -7.720 -5.807 27.724 1.00 98.25 231 LEU A N 1
ATOM 1687 C CA . LEU A 1 231 ? -8.401 -4.670 28.352 1.00 98.25 231 LEU A CA 1
ATOM 1688 C C . LEU A 1 231 ? -9.904 -4.723 28.080 1.00 98.25 231 LEU A C 1
ATOM 1690 O O . LEU A 1 231 ? -10.678 -4.672 29.043 1.00 98.25 231 LEU A O 1
ATOM 1694 N N . LEU A 1 232 ? -10.322 -4.935 26.824 1.00 97.50 232 LEU A N 1
ATOM 1695 C CA . LEU A 1 232 ? -11.743 -5.086 26.498 1.00 97.50 232 LEU A CA 1
ATOM 1696 C C . LEU A 1 232 ? -12.354 -6.260 27.259 1.00 97.50 232 LEU A C 1
ATOM 1698 O O . LEU A 1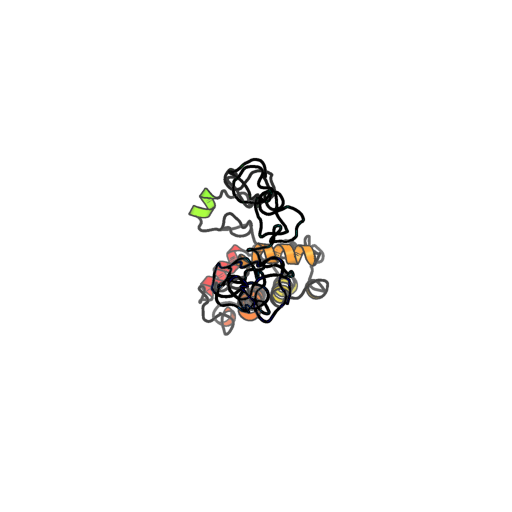 232 ? -13.381 -6.114 27.921 1.00 97.50 232 LEU A O 1
ATOM 1702 N N . LEU A 1 233 ? -11.714 -7.431 27.219 1.00 96.94 233 LEU A N 1
ATOM 1703 C CA . LEU A 1 233 ? -12.261 -8.627 27.852 1.00 96.94 233 LEU A CA 1
ATOM 1704 C C . LEU A 1 233 ? -12.437 -8.436 29.367 1.00 96.94 233 LEU A C 1
ATOM 1706 O O . LEU A 1 233 ? -13.481 -8.783 29.924 1.00 96.94 233 LEU A O 1
ATOM 1710 N N . ARG A 1 234 ? -11.445 -7.847 30.047 1.00 97.62 234 ARG A N 1
ATOM 1711 C CA . ARG A 1 234 ? -11.538 -7.501 31.476 1.00 97.62 234 ARG A CA 1
ATOM 1712 C C . ARG A 1 234 ? -12.674 -6.514 31.731 1.00 97.62 234 ARG A C 1
ATOM 1714 O O . ARG A 1 234 ? -13.459 -6.721 32.662 1.00 97.62 234 ARG A O 1
ATOM 1721 N N . TYR A 1 235 ? -12.778 -5.478 30.904 1.00 97.69 235 TYR A N 1
ATOM 1722 C CA . TYR A 1 235 ? -13.843 -4.490 30.987 1.00 97.69 235 TYR A CA 1
ATOM 1723 C C . TYR A 1 235 ? -15.229 -5.150 30.850 1.00 97.69 235 TYR A C 1
ATOM 1725 O O . TYR A 1 235 ? -16.096 -4.932 31.701 1.00 97.69 235 TYR A O 1
ATOM 1733 N N . LEU A 1 236 ? -15.439 -6.028 29.869 1.00 96.38 236 LEU A N 1
ATOM 1734 C CA . LEU A 1 236 ? -16.726 -6.703 29.652 1.00 96.38 236 LEU A CA 1
ATOM 1735 C C . LEU A 1 236 ? -17.081 -7.702 30.769 1.00 96.38 236 LEU A C 1
ATOM 1737 O O . LEU A 1 236 ? -18.255 -7.962 31.020 1.00 96.38 236 LEU A O 1
ATOM 1741 N N . PHE A 1 237 ? -16.095 -8.212 31.514 1.00 96.94 237 PHE A N 1
ATOM 1742 C CA . 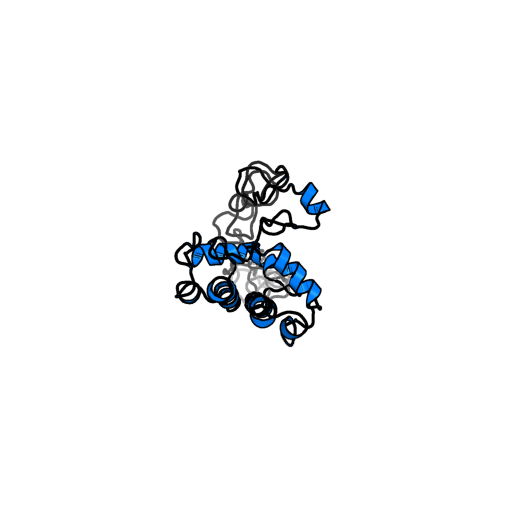PHE A 1 237 ? -16.329 -8.970 32.753 1.00 96.94 237 PHE A CA 1
ATOM 1743 C C . PHE A 1 237 ? -16.630 -8.093 33.984 1.00 96.94 237 PHE A C 1
ATOM 1745 O O . PHE A 1 237 ? -16.784 -8.615 35.092 1.00 96.94 237 PHE A O 1
ATOM 1752 N N . GLY A 1 238 ? -16.717 -6.771 33.822 1.00 96.19 238 GLY A N 1
ATOM 1753 C CA . GLY A 1 238 ? -17.002 -5.829 34.906 1.00 96.19 238 GLY A CA 1
ATOM 1754 C C . GLY A 1 238 ? -15.784 -5.468 35.762 1.00 96.19 238 GLY A C 1
ATOM 1755 O O . GLY A 1 238 ? -15.944 -4.932 36.860 1.00 96.19 238 GLY A O 1
ATOM 1756 N N . ILE A 1 239 ? -14.564 -5.764 35.301 1.00 97.88 239 ILE A N 1
ATOM 1757 C CA . ILE A 1 239 ? -13.331 -5.351 35.983 1.00 97.88 239 ILE A CA 1
ATOM 1758 C C . ILE A 1 239 ? -13.074 -3.869 35.673 1.00 97.88 239 ILE A C 1
ATOM 1760 O O . ILE A 1 239 ? -13.206 -3.435 34.531 1.00 97.88 239 ILE A O 1
ATOM 1764 N N . ARG A 1 240 ? -12.742 -3.083 36.700 1.00 97.44 240 ARG A N 1
ATOM 1765 C CA . ARG A 1 240 ? -12.558 -1.621 36.638 1.00 97.44 240 ARG A CA 1
ATOM 1766 C C . ARG A 1 240 ? -11.346 -1.191 37.470 1.00 97.44 240 ARG A C 1
ATOM 1768 O O . ARG A 1 240 ? -10.869 -1.966 38.312 1.00 97.44 240 ARG A O 1
ATOM 1775 N N . GLY A 1 241 ? -10.875 0.041 37.285 1.00 97.44 241 GLY A N 1
ATOM 1776 C CA . GLY A 1 241 ? -9.762 0.610 38.060 1.00 97.44 241 GLY A CA 1
ATOM 1777 C C . GLY A 1 241 ? -8.442 -0.149 37.864 1.00 97.44 241 GLY A C 1
ATOM 1778 O O . GLY A 1 241 ? -8.171 -0.665 36.786 1.00 97.44 241 GLY A O 1
ATOM 1779 N N . ASP A 1 242 ? -7.617 -0.273 38.909 1.00 96.50 242 ASP A N 1
ATOM 1780 C CA . ASP A 1 242 ? -6.298 -0.930 38.809 1.00 96.50 242 ASP A CA 1
ATOM 1781 C C . ASP A 1 242 ? -6.372 -2.358 38.241 1.00 96.50 242 ASP A C 1
ATOM 1783 O O . ASP A 1 242 ? -5.485 -2.785 37.503 1.00 96.50 242 ASP A O 1
ATOM 1787 N N . GLY A 1 243 ? -7.442 -3.100 38.549 1.00 97.19 243 GLY A N 1
ATOM 1788 C CA . GLY A 1 243 ? -7.634 -4.460 38.043 1.00 97.19 243 GLY A CA 1
ATOM 1789 C C . GLY A 1 243 ? -7.824 -4.527 36.527 1.00 97.19 243 GLY A C 1
ATOM 1790 O O . GLY A 1 243 ? -7.500 -5.549 35.927 1.00 97.19 243 GLY A O 1
ATOM 1791 N N . LEU A 1 244 ? -8.322 -3.449 35.913 1.00 97.94 244 LEU A N 1
ATOM 1792 C CA . LEU A 1 244 ? -8.467 -3.348 34.464 1.00 97.94 244 LEU A CA 1
ATOM 1793 C C . LEU A 1 244 ? -7.083 -3.284 33.812 1.00 97.94 244 LEU A C 1
ATOM 1795 O O . LEU A 1 244 ? -6.769 -4.121 32.973 1.00 97.94 244 LEU A O 1
ATOM 1799 N N . ILE A 1 245 ? -6.230 -2.379 34.291 1.00 97.88 245 ILE A N 1
ATOM 1800 C CA . ILE A 1 245 ? -4.985 -1.985 33.613 1.00 97.88 245 ILE A CA 1
ATOM 1801 C C . ILE A 1 245 ? -3.730 -2.760 34.037 1.00 97.88 245 ILE A C 1
ATOM 1803 O O . ILE A 1 245 ? -2.707 -2.698 33.361 1.00 97.88 245 ILE A O 1
ATOM 1807 N N . THR A 1 246 ? -3.762 -3.476 35.166 1.00 97.06 246 THR A N 1
ATOM 1808 C CA . THR A 1 246 ? -2.561 -4.150 35.697 1.00 97.06 246 THR A CA 1
ATOM 1809 C C . THR A 1 246 ? -2.012 -5.174 34.699 1.00 97.06 246 THR A C 1
ATOM 1811 O O . THR A 1 246 ? -2.713 -6.123 34.339 1.00 97.06 246 THR A O 1
ATOM 1814 N N . ASP A 1 247 ? -0.751 -5.001 34.293 1.00 95.44 247 ASP A N 1
ATOM 1815 C CA . ASP A 1 247 ? -0.034 -5.852 33.331 1.00 95.44 247 ASP A CA 1
ATOM 1816 C C . ASP A 1 247 ? -0.731 -5.986 31.958 1.00 95.44 247 ASP A C 1
ATOM 1818 O O . ASP A 1 247 ? -0.577 -7.008 31.294 1.00 95.44 247 ASP A O 1
ATOM 1822 N N . ALA A 1 248 ? -1.534 -4.992 31.562 1.00 96.06 248 ALA A N 1
ATOM 1823 C CA . ALA A 1 248 ? -2.299 -4.989 30.309 1.00 96.06 248 ALA A CA 1
ATOM 1824 C C . ALA A 1 248 ? -2.202 -3.652 29.551 1.00 96.06 248 ALA A C 1
ATOM 1826 O O . ALA A 1 248 ? -3.067 -3.360 28.748 1.00 96.06 248 ALA A O 1
ATOM 1827 N N . ILE A 1 249 ? -1.198 -2.823 29.851 1.00 97.00 249 ILE A N 1
ATOM 1828 C CA . ILE A 1 249 ? -0.919 -1.578 29.122 1.00 97.00 249 ILE A CA 1
ATOM 1829 C C . ILE A 1 249 ? 0.508 -1.648 28.586 1.00 97.00 249 ILE A C 1
ATOM 1831 O O . ILE A 1 249 ? 1.432 -1.980 29.345 1.00 97.00 249 ILE A O 1
ATOM 1835 N N . ALA A 1 250 ? 0.681 -1.327 27.309 1.00 96.69 250 ALA A N 1
ATOM 1836 C CA . ALA A 1 250 ? 1.962 -1.276 26.638 1.00 96.69 250 ALA A CA 1
ATOM 1837 C C . ALA A 1 250 ? 2.883 -0.186 27.223 1.00 96.69 250 ALA A C 1
ATOM 1839 O O . ALA A 1 250 ? 2.432 0.817 27.793 1.00 96.69 250 ALA A O 1
ATOM 1840 N N . PRO A 1 251 ? 4.216 -0.339 27.122 1.00 95.19 251 PRO A N 1
ATOM 1841 C CA . PRO A 1 251 ? 5.154 0.673 27.614 1.00 95.19 251 PRO A CA 1
ATOM 1842 C C . PRO A 1 251 ? 4.971 2.067 26.979 1.00 95.19 251 PRO A C 1
ATOM 1844 O O . PRO A 1 251 ? 5.200 3.091 27.643 1.00 95.19 251 PRO A O 1
ATOM 1847 N N . ASP A 1 252 ? 4.584 2.096 25.710 1.00 95.88 252 ASP A N 1
ATOM 1848 C CA . ASP A 1 252 ? 4.419 3.243 24.815 1.00 95.88 252 ASP A CA 1
ATOM 1849 C C . ASP A 1 252 ? 2.970 3.720 24.646 1.00 95.88 252 ASP A C 1
ATOM 1851 O O . ASP A 1 252 ? 2.768 4.794 24.078 1.00 95.88 252 ASP A O 1
ATOM 1855 N N . ALA A 1 253 ? 2.011 3.039 25.278 1.00 97.25 253 ALA A N 1
ATOM 1856 C CA . ALA A 1 253 ? 0.602 3.420 25.335 1.00 97.25 253 ALA A CA 1
ATOM 1857 C C . ALA A 1 253 ? 0.381 4.908 25.650 1.00 97.25 253 ALA A C 1
ATOM 1859 O O . ALA A 1 253 ? 0.990 5.471 26.574 1.00 97.25 253 ALA A O 1
ATOM 1860 N N . GLN A 1 254 ? -0.546 5.556 24.947 1.00 96.88 254 GLN A N 1
ATOM 1861 C CA . GLN A 1 254 ? -0.964 6.928 25.255 1.00 96.88 254 GLN A CA 1
ATOM 1862 C C . GLN A 1 254 ? -2.015 6.978 26.377 1.00 96.88 254 GLN A C 1
ATOM 1864 O O . GLN A 1 254 ? -2.011 7.901 27.206 1.00 96.88 254 GLN A O 1
ATOM 1869 N N . ARG A 1 255 ? -2.892 5.973 26.469 1.00 96.94 255 ARG A N 1
ATOM 1870 C CA . ARG A 1 255 ? -3.914 5.835 27.516 1.00 96.94 255 ARG A CA 1
ATOM 1871 C C . ARG A 1 255 ? -3.364 4.965 28.646 1.00 96.94 255 ARG A C 1
ATOM 1873 O O . ARG A 1 255 ? -3.331 3.750 28.566 1.00 96.94 255 ARG A O 1
ATOM 1880 N N . LYS A 1 256 ? -2.928 5.599 29.741 1.00 96.50 256 LYS A N 1
ATOM 1881 C CA . LYS A 1 256 ? -2.204 4.925 30.848 1.00 96.50 256 LYS A CA 1
ATOM 1882 C C . LYS A 1 256 ? -3.033 4.685 32.104 1.00 96.50 256 LYS A C 1
ATOM 1884 O O . LYS A 1 256 ? -2.542 4.098 33.068 1.00 96.50 256 LYS A O 1
ATOM 1889 N N . THR A 1 257 ? -4.251 5.209 32.156 1.00 97.88 257 THR A N 1
ATOM 1890 C CA . THR A 1 257 ? -5.101 5.150 33.351 1.00 97.88 257 THR A CA 1
ATOM 1891 C C . THR A 1 257 ? -6.379 4.383 33.067 1.00 97.88 257 THR A C 1
ATOM 1893 O O . THR A 1 257 ? -6.920 4.465 31.970 1.00 97.88 257 THR A O 1
ATOM 1896 N N . ALA A 1 258 ? -6.904 3.692 34.082 1.00 98.00 258 ALA A N 1
ATOM 1897 C CA . ALA A 1 258 ? -8.166 2.966 33.955 1.00 98.00 258 ALA A CA 1
ATOM 1898 C C . ALA A 1 258 ? -9.310 3.881 33.505 1.00 98.00 258 ALA A C 1
ATOM 1900 O O . ALA A 1 258 ? -10.122 3.466 32.698 1.00 98.00 258 ALA A O 1
ATOM 1901 N N . GLN A 1 259 ? -9.321 5.139 33.957 1.00 97.81 259 GLN A N 1
ATOM 1902 C CA . GLN A 1 259 ? -10.312 6.119 33.523 1.00 97.81 259 GLN A CA 1
ATOM 1903 C C . GLN A 1 259 ? -10.258 6.366 32.006 1.00 97.81 259 GLN A C 1
ATOM 1905 O O . GLN A 1 259 ? -11.297 6.328 31.368 1.00 97.81 259 GLN A O 1
ATOM 1910 N N . GLN A 1 260 ? -9.071 6.577 31.426 1.00 97.00 260 GLN A N 1
ATOM 1911 C CA . GLN A 1 260 ? -8.934 6.800 29.979 1.00 97.00 260 GLN A CA 1
ATOM 1912 C C . GLN A 1 260 ? -9.374 5.579 29.162 1.00 97.00 260 GLN A C 1
ATOM 1914 O O . GLN A 1 260 ? -10.004 5.740 28.124 1.00 97.00 260 GLN A O 1
ATOM 1919 N N . ILE A 1 261 ? -9.044 4.373 29.634 1.00 97.62 261 ILE A N 1
ATOM 1920 C CA . ILE A 1 261 ? -9.448 3.123 28.980 1.00 97.62 261 ILE A CA 1
ATOM 1921 C C . ILE A 1 261 ? -10.963 2.920 29.076 1.00 97.62 261 ILE A C 1
ATOM 1923 O O . ILE A 1 261 ? -11.607 2.608 28.081 1.00 97.62 261 ILE A O 1
ATOM 1927 N N . GLU A 1 262 ? -11.542 3.109 30.264 1.00 97.00 262 GLU A N 1
ATOM 1928 C CA . GLU A 1 262 ? -12.988 2.998 30.479 1.00 97.00 262 GLU A CA 1
ATOM 1929 C C . GLU A 1 262 ? -13.745 4.011 29.608 1.00 97.00 262 GLU A C 1
ATOM 1931 O O . GLU A 1 262 ? -14.672 3.617 28.913 1.00 97.00 262 GLU A O 1
ATOM 1936 N N . GLU A 1 263 ? -13.301 5.273 29.560 1.00 94.69 263 GLU A N 1
ATOM 1937 C CA . GLU A 1 263 ? -13.886 6.311 28.697 1.00 94.69 263 GLU A CA 1
ATOM 1938 C C . GLU A 1 263 ? -13.790 5.951 27.204 1.00 94.69 263 GLU A C 1
ATOM 1940 O O . GLU A 1 263 ? -14.756 6.145 26.468 1.00 94.69 263 GLU A O 1
ATOM 1945 N N . TYR A 1 264 ? -12.658 5.396 26.755 1.00 93.56 264 TYR A N 1
ATOM 1946 C CA . TYR A 1 264 ? -12.473 4.976 25.363 1.00 93.56 264 TYR A CA 1
ATOM 1947 C C . TYR A 1 264 ? -13.427 3.840 24.966 1.00 93.56 264 TYR A C 1
ATOM 1949 O O . TYR A 1 264 ? -14.068 3.912 23.913 1.00 93.56 264 TYR A O 1
ATOM 1957 N N . ILE A 1 265 ? -13.554 2.824 25.829 1.00 94.38 265 ILE A N 1
ATOM 1958 C CA . ILE A 1 265 ? -14.445 1.682 25.600 1.00 94.38 265 ILE A CA 1
ATOM 1959 C C . ILE A 1 265 ? -15.913 2.109 25.687 1.00 94.38 265 ILE A C 1
ATOM 1961 O O . ILE A 1 265 ? -16.709 1.699 24.847 1.00 94.38 265 ILE A O 1
ATOM 1965 N N . ASP A 1 266 ? -16.280 2.948 26.659 1.00 92.31 266 ASP A N 1
ATOM 1966 C CA . ASP A 1 266 ? -17.660 3.405 26.867 1.00 92.31 266 ASP A CA 1
ATOM 1967 C C . ASP A 1 266 ? -18.229 4.138 25.643 1.00 92.31 266 ASP A C 1
ATOM 1969 O O . ASP A 1 266 ? -19.405 3.971 25.330 1.00 92.31 266 ASP A O 1
ATOM 1973 N N . LEU A 1 267 ? -17.407 4.908 24.920 1.00 88.56 267 LEU A N 1
ATOM 1974 C CA . LEU A 1 267 ? -17.818 5.608 23.692 1.00 88.56 267 LEU A CA 1
ATOM 1975 C C . LEU A 1 267 ? -18.166 4.666 22.528 1.00 88.56 267 LEU A C 1
ATOM 1977 O O . LEU A 1 267 ? -18.906 5.059 21.627 1.00 88.56 267 LEU A O 1
ATOM 1981 N N . ARG A 1 268 ? -17.640 3.438 22.565 1.00 90.94 268 ARG A N 1
ATOM 1982 C CA . ARG A 1 268 ? -17.780 2.389 21.540 1.00 90.94 268 ARG A CA 1
ATOM 1983 C C . ARG A 1 268 ? -18.601 1.207 22.048 1.00 90.94 268 ARG A C 1
ATOM 1985 O O . ARG A 1 268 ? -18.664 0.160 21.414 1.00 90.94 268 ARG A O 1
ATOM 1992 N N . ASN A 1 269 ? -19.212 1.330 23.219 1.00 85.50 269 ASN A N 1
ATOM 1993 C CA . ASN A 1 269 ? -20.040 0.284 23.783 1.00 85.50 269 ASN A CA 1
ATOM 1994 C C . ASN A 1 269 ? -21.512 0.638 23.565 1.00 85.50 269 ASN A C 1
ATOM 1996 O O . ASN A 1 269 ? -21.958 1.710 23.975 1.00 85.50 269 ASN A O 1
ATOM 2000 N N . LEU A 1 270 ? -22.285 -0.264 22.955 1.00 75.50 270 LEU A N 1
ATOM 2001 C CA . LEU A 1 270 ? -23.736 -0.110 22.928 1.00 75.50 270 LEU A CA 1
ATOM 2002 C C . LEU A 1 270 ? -24.243 -0.210 24.372 1.00 75.50 270 LEU A C 1
ATOM 2004 O O . LEU A 1 270 ? -24.097 -1.236 25.039 1.00 75.50 270 LEU A O 1
ATOM 2008 N N . THR A 1 271 ? -24.767 0.895 24.895 1.00 59.47 271 THR A N 1
ATOM 2009 C CA . THR A 1 271 ? -25.353 0.923 26.237 1.00 59.47 271 THR A CA 1
ATOM 2010 C C . THR A 1 271 ? -26.620 0.072 26.258 1.00 59.47 271 THR A C 1
ATOM 2012 O O . THR A 1 271 ? -27.478 0.275 25.398 1.00 59.47 271 THR A O 1
ATOM 2015 N N . GLU A 1 272 ? -26.750 -0.815 27.253 1.00 47.47 272 GLU A N 1
ATOM 2016 C CA . GLU A 1 272 ? -28.009 -1.521 27.570 1.00 47.47 272 GLU A CA 1
ATOM 2017 C C . GLU A 1 272 ? -29.226 -0.586 27.716 1.00 47.47 272 GLU A C 1
ATOM 2019 O O . GLU A 1 272 ? -29.078 0.526 28.286 1.00 47.47 272 GLU A O 1
#

Foldseek 3Di:
DQPDDCVRQLDNPFRDPPSAQLCPDSHHPRPDQQRNPLPDGCVRALDSRFRDVVQDQLCPDSHHPRPDQQSNPLPAGPVQAPCSRDSQAGDQQCPLSDGPNQAPCSNDSVFRDQLCPPSDGPVGDQQRNPLPAGPVRCVVVVFDSSAQLTDQADSAAQPLLQQLARALQASLQLLLCVLVVHAFCSNQPPRRDPSGPRRGRVSSNVNCVSCQCLQLLQALRGNHNQQRSQLSSCVNVVHAWCRSHPSRHDPRGPRRGRVSSNVSNVRRYNDD

pLDDT: mean 95.26, std 5.3, range [47.47, 98.5]

Secondary structure (DSSP, 8-state):
--SS-TTS-SSTTS--TT---SS-SSS-TTT-SSSS-SSS-TTT-SSTTS--TT---SS-SSS-TTT-SSTT-SSS-TTT-SSTT-TT----SSSSSS-TTT-SSTT-TT----SS-SS--TTT-SSTT-SSS-HHHHHHHT--TT-TT-SSSSS--S-TT-SS---TTTHHHHHHHHHTT--THHHHTTTS-TT-S--SHHHHHHHHHHTHHHH-SS-SSS--IIIIIHHHHHHHTT--THHHHTT-S-TT-S--SHHHHHHHHHTTS---